Protein AF-A0A7S2QTN3-F1 (afdb_monomer)

Nearest PDB structures (foldseek):
  6fyf-assembly3_C  TM=7.897E-01  e=4.551E-04  Streptomyces maritimus
  6fyc-assembly1_B-2  TM=7.637E-01  e=2.173E-03  Streptomyces maritimus
  5mmq-assembly1_B  TM=5.444E-01  e=8.209E+00  Citrus sinensis

Secondary structure (DSSP, 8-state):
-PPPPTT-HHHHHHHHHHHHH-TT--SS-SSSPPPHHHHHHHHHHHT--TTEEEEE--EEEEGGGGG-HHHHHHHHHHHHT-SSTT-EEEEEEPPPP-TT----------------------------------------------------------S---STTTSTTSPPSSS---TTEEEEEEEEEEE--TTHHHHTTHHHHHHHHHHHHHHHGGG--EE-GGG--TTSTT-TGGGS-HHHHHHHHHHHHHH-TT--S---

Solvent-accessible surface area (backbone atoms only — not comparable to full-atom values): 17203 Å² total; per-residue (Å²): 131,83,76,78,57,93,83,32,72,70,56,44,51,55,48,50,55,62,54,70,77,42,87,80,67,75,78,65,69,86,87,49,88,52,53,56,70,57,53,48,60,64,44,53,76,71,66,72,49,86,47,64,41,79,47,51,42,31,31,28,29,40,61,75,46,69,75,40,66,64,55,58,53,53,51,51,54,48,60,77,63,50,81,34,101,66,32,46,72,47,76,38,56,39,69,63,74,74,83,77,73,70,80,70,76,79,83,75,73,71,82,76,70,81,84,75,80,81,78,84,78,83,92,82,90,80,89,84,88,85,88,85,87,85,91,84,90,85,86,83,84,87,85,88,82,82,89,80,91,78,83,91,73,96,68,90,76,75,88,72,83,70,61,68,80,71,60,76,76,65,75,73,93,56,81,78,55,74,39,78,20,28,39,39,29,38,35,31,34,48,63,64,53,96,71,37,61,78,71,60,39,48,66,59,37,50,48,50,39,52,47,51,51,63,74,45,45,93,45,49,78,36,36,35,75,93,30,55,54,82,92,50,84,80,53,66,63,43,35,29,49,73,71,54,43,54,51,51,52,55,49,40,57,70,76,42,70,84,50,84,72,75,86,124

pLDDT: mean 71.16, std 23.99, range [31.45, 98.31]

Radius of gyration: 27.75 Å; Cα contacts (8 Å, |Δi|>4): 247; chains: 1; bounding box: 47×82×81 Å

Sequence (264 aa):
TAFMPVGSPEVEACFDMLRSFLPSSRLMLADSPLPYLEALAVLDPSWQWEGLCLYAMGSFVPLKALEDRDLMTVLTRHAAASTSPRSLILLAAVAPEPSTLAALPSWSIPPTSPLTITDTTTSTTANTTTSATASATATGKQSSGTDTAHGGCMTVEQSDEWQASQLVDRPAQSAYGFRDSFYLAPYAMWTRTEGGSGADGDQQHVDWVRGVHADTKPWLSGCYLNEMMLDQPGQAASCFEPGTYKRLKQLKARVDPLGLLRAL

Mean predicted aligned error: 15.29 Å

InterPro domains:
  IPR016169 FAD-binding, type PCMH, subdomain 2 [G3DSA:3.30.465.10] (237-262)

Organism: NCBI:txid225041

Foldseek 3Di:
DDDDDFVDPLNVVLLVVVCVLCVPPPPDSPPGFDAPVRVVVVCVVVPPDAQKDKAKWKFWFAPVLSVDPVLVVLQSVLQVVAPDPSWDKDKGAQAAPPPDPPDDDPPPPDPPDPPPPPDDDDDDDDDDDDDDDDDDDDDDDDDDDDDDDDDDDDDPDDPPPPCPVVVPPDPDPDQQDSNNTIMIMTMRIDGADPVGDVVRVVVVSNVSNVSSCVSNVVRTQATDPVNDPPVDPDRPCRNGDVSSSVVVVVVCCVPPVVCPPDDD

Structure (mmCIF, N/CA/C/O backbone):
data_AF-A0A7S2QTN3-F1
#
_entry.id   AF-A0A7S2QTN3-F1
#
loop_
_atom_site.group_PDB
_atom_site.id
_atom_site.type_symbol
_atom_site.label_atom_id
_atom_site.label_alt_id
_atom_site.label_comp_id
_atom_site.label_asym_id
_atom_site.label_entity_id
_atom_site.label_seq_id
_atom_site.pdbx_PDB_ins_code
_atom_site.Cartn_x
_atom_site.Cartn_y
_atom_site.Cartn_z
_atom_site.occupancy
_atom_site.B_iso_or_equiv
_atom_site.auth_seq_id
_atom_site.auth_comp_id
_atom_site.auth_asym_id
_atom_site.auth_atom_id
_atom_site.pdbx_PDB_model_num
ATOM 1 N 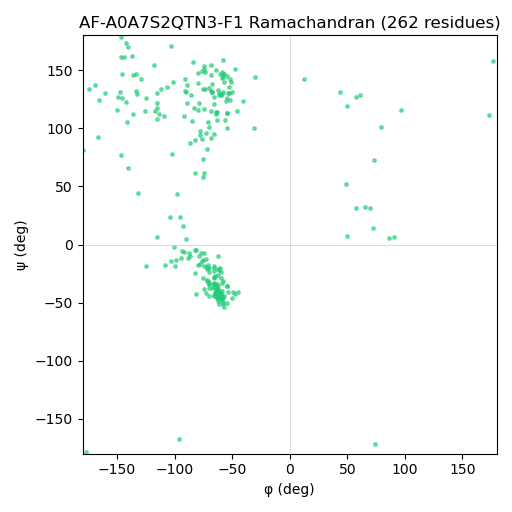N . THR A 1 1 ? -17.208 11.414 13.058 1.00 43.50 1 THR A N 1
ATOM 2 C CA . THR A 1 1 ? -17.854 12.461 12.238 1.00 43.50 1 THR A CA 1
ATOM 3 C C . THR A 1 1 ? -18.686 11.766 11.180 1.00 43.50 1 THR A C 1
ATOM 5 O O . THR A 1 1 ? -18.347 10.651 10.809 1.00 43.50 1 THR A O 1
ATOM 8 N N . ALA A 1 2 ? -19.832 12.320 10.780 1.00 39.69 2 ALA A N 1
ATOM 9 C CA . ALA A 1 2 ? -20.549 11.770 9.629 1.00 39.69 2 ALA A CA 1
ATOM 10 C C . ALA A 1 2 ? -19.731 12.099 8.374 1.00 39.69 2 ALA A C 1
ATOM 12 O O . ALA A 1 2 ? -19.239 13.221 8.259 1.00 39.69 2 ALA A O 1
ATOM 13 N N . PHE A 1 3 ? -19.545 11.127 7.482 1.00 44.00 3 PHE A N 1
ATOM 14 C CA . PHE A 1 3 ? -18.884 11.381 6.207 1.00 44.00 3 PHE A CA 1
ATOM 15 C C . PHE A 1 3 ? -19.625 12.465 5.436 1.00 44.00 3 PHE A C 1
ATOM 17 O O . PHE A 1 3 ? -20.856 12.550 5.487 1.00 44.00 3 PHE A O 1
ATOM 24 N N . MET A 1 4 ? -18.862 13.252 4.681 1.00 55.44 4 MET A N 1
ATOM 25 C CA . MET A 1 4 ? -19.465 14.044 3.624 1.00 55.44 4 MET A CA 1
ATOM 26 C C . MET A 1 4 ? -20.093 13.072 2.614 1.00 55.44 4 MET A C 1
ATOM 28 O O . MET A 1 4 ? -19.467 12.060 2.283 1.00 55.44 4 MET A O 1
ATOM 32 N N . PRO A 1 5 ? -21.342 13.306 2.178 1.00 59.81 5 PRO A N 1
ATOM 33 C CA . PRO A 1 5 ? -22.002 12.433 1.218 1.00 59.81 5 PRO A CA 1
ATOM 34 C C . PRO A 1 5 ? -21.152 12.255 -0.043 1.00 59.81 5 PRO A C 1
ATOM 36 O O . PRO A 1 5 ? -20.510 13.203 -0.494 1.00 59.81 5 PRO A O 1
ATOM 39 N N . VAL A 1 6 ? -21.185 11.062 -0.644 1.00 55.69 6 VAL A N 1
ATOM 40 C CA . VAL A 1 6 ? -20.660 10.872 -2.006 1.00 55.69 6 VAL A CA 1
ATOM 41 C C . VAL A 1 6 ? -21.332 11.900 -2.922 1.00 55.69 6 VAL A C 1
ATOM 43 O O . VAL A 1 6 ? -22.552 12.067 -2.865 1.00 55.69 6 VAL A O 1
ATOM 46 N N . GLY A 1 7 ? -20.534 12.619 -3.715 1.00 62.97 7 GLY A N 1
ATOM 47 C CA . GLY A 1 7 ? -20.997 13.732 -4.545 1.00 62.97 7 GLY A CA 1
ATOM 48 C C . GLY A 1 7 ? -21.045 15.100 -3.848 1.00 62.97 7 GLY A C 1
ATOM 49 O O . GLY A 1 7 ? -21.530 16.055 -4.457 1.00 62.97 7 GLY A O 1
ATOM 50 N N . SER A 1 8 ? -20.575 15.240 -2.597 1.00 71.88 8 SER A N 1
ATOM 51 C CA . SER A 1 8 ? -20.391 16.576 -2.005 1.00 71.88 8 SER A CA 1
ATOM 52 C C . SER A 1 8 ? -19.317 17.364 -2.771 1.00 71.88 8 SER A C 1
ATOM 54 O O . SER A 1 8 ? -18.380 16.754 -3.293 1.00 71.88 8 SER A O 1
ATOM 56 N N . PRO A 1 9 ? -19.397 18.708 -2.823 1.00 75.19 9 PRO A N 1
ATOM 57 C CA . PRO A 1 9 ? -18.407 19.528 -3.525 1.00 75.19 9 PRO A CA 1
ATOM 58 C C . PRO A 1 9 ? -16.957 19.282 -3.082 1.00 75.19 9 PRO A C 1
ATOM 60 O O . PRO A 1 9 ? -16.048 19.307 -3.902 1.00 75.19 9 PRO A O 1
ATOM 63 N N . GLU A 1 10 ? -16.732 19.022 -1.798 1.00 70.88 10 GLU A N 1
ATOM 64 C CA . GLU A 1 10 ? -15.419 18.772 -1.199 1.00 70.88 10 GLU A CA 1
ATOM 65 C C . GLU A 1 10 ? -14.870 17.396 -1.589 1.00 70.88 10 GLU A C 1
ATOM 67 O O . GLU A 1 10 ? -13.691 17.259 -1.922 1.00 70.88 10 GLU A O 1
ATOM 72 N N . VAL A 1 11 ? -15.738 16.379 -1.592 1.00 64.31 11 VAL A N 1
ATOM 73 C CA . VAL A 1 11 ? -15.405 15.025 -2.044 1.00 64.31 11 VAL A CA 1
ATOM 74 C C . VAL A 1 11 ? -15.105 15.030 -3.545 1.00 64.31 11 VAL A C 1
ATOM 76 O O . VAL A 1 11 ? -14.091 14.474 -3.966 1.00 64.31 11 VAL A O 1
ATOM 79 N N . GLU A 1 12 ? -15.919 15.716 -4.351 1.00 73.38 12 GLU A N 1
ATOM 80 C CA . GLU A 1 12 ? -15.668 15.867 -5.788 1.00 73.38 12 GLU A CA 1
ATOM 81 C C . GLU A 1 12 ? -14.417 16.691 -6.081 1.00 73.38 12 GLU A C 1
ATOM 83 O O . GLU A 1 12 ? -13.664 16.318 -6.971 1.00 73.38 12 GLU A O 1
ATOM 88 N N . ALA A 1 13 ? -14.110 17.730 -5.300 1.00 71.31 13 ALA A N 1
ATOM 89 C CA . ALA A 1 13 ? -12.859 18.473 -5.450 1.00 71.31 13 ALA A CA 1
ATOM 90 C C . ALA A 1 13 ? -11.631 17.575 -5.221 1.00 71.31 13 ALA A C 1
ATOM 92 O O . ALA A 1 13 ? -10.647 17.671 -5.958 1.00 71.31 13 ALA A O 1
ATOM 93 N N . CYS A 1 14 ? -11.695 16.657 -4.250 1.00 64.44 14 CYS A N 1
ATOM 94 C CA . CYS A 1 14 ? -10.650 15.652 -4.053 1.00 64.44 14 CYS A CA 1
ATOM 95 C C . CYS A 1 14 ? -10.527 14.726 -5.271 1.00 64.44 14 CYS A C 1
ATOM 97 O O . CYS A 1 14 ? -9.416 14.479 -5.744 1.00 64.44 14 CYS A O 1
ATOM 99 N N . PHE A 1 15 ? -11.648 14.251 -5.822 1.00 66.00 15 PHE A N 1
ATOM 100 C CA . PHE A 1 15 ? -11.630 13.411 -7.022 1.00 66.00 15 PHE A CA 1
ATOM 101 C C . PHE A 1 15 ? -11.167 14.153 -8.272 1.00 66.00 15 PHE A C 1
ATOM 103 O O . PHE A 1 15 ? -10.428 13.579 -9.067 1.00 66.00 15 PHE A O 1
ATOM 110 N N . ASP A 1 16 ? -11.524 15.419 -8.442 1.00 67.31 16 ASP A N 1
ATOM 111 C CA . ASP A 1 16 ? -11.085 16.243 -9.566 1.00 67.31 16 ASP A CA 1
ATOM 112 C C . ASP A 1 16 ? -9.575 16.449 -9.553 1.00 67.31 16 ASP A C 1
ATOM 114 O O . ASP A 1 16 ? -8.934 16.365 -10.605 1.00 67.31 16 ASP A O 1
ATOM 118 N N . MET A 1 17 ? -8.980 16.614 -8.366 1.00 64.94 17 MET A N 1
ATOM 119 C CA . MET A 1 17 ? -7.528 16.581 -8.234 1.00 64.94 17 MET A CA 1
ATOM 120 C C . MET A 1 17 ? -6.986 15.250 -8.760 1.00 64.94 17 MET A C 1
ATOM 122 O O . MET A 1 17 ? -6.176 15.274 -9.682 1.00 64.94 17 MET A O 1
ATOM 126 N N . LEU A 1 18 ? -7.486 14.104 -8.280 1.00 57.28 18 LEU A N 1
ATOM 127 C CA . LEU A 1 18 ? -7.043 12.775 -8.736 1.00 57.28 18 LEU A CA 1
ATOM 128 C C . LEU A 1 18 ? -7.196 12.577 -10.256 1.00 57.28 18 LEU A C 1
ATOM 130 O O . LEU A 1 18 ? -6.267 12.103 -10.911 1.00 57.28 18 LEU A O 1
ATOM 134 N N . ARG A 1 19 ? -8.335 12.984 -10.834 1.00 63.66 19 ARG A N 1
ATOM 135 C CA . ARG A 1 19 ? -8.643 12.888 -12.274 1.00 63.66 19 ARG A CA 1
ATOM 136 C C . ARG A 1 19 ? -7.697 13.737 -13.129 1.00 63.66 19 ARG A C 1
ATOM 138 O O . ARG A 1 19 ? -7.363 13.337 -14.243 1.00 63.66 19 ARG A O 1
ATOM 145 N N . SER A 1 20 ? -7.256 14.891 -12.626 1.00 65.88 20 SER A N 1
ATOM 146 C CA . SER A 1 20 ? -6.413 15.833 -13.377 1.00 65.88 20 SER A CA 1
ATOM 147 C C . SER A 1 20 ? -4.980 15.340 -13.621 1.00 65.88 20 SER A C 1
ATOM 149 O O . SER A 1 20 ? -4.342 15.776 -14.580 1.00 65.88 20 SER A O 1
ATOM 151 N N . PHE A 1 21 ? -4.474 14.416 -12.797 1.00 54.38 21 PHE A N 1
ATOM 152 C CA . PHE A 1 21 ? -3.061 14.025 -12.824 1.00 54.38 21 PHE A CA 1
ATOM 153 C C . PHE A 1 21 ? -2.704 12.985 -13.892 1.00 54.38 21 PHE A C 1
ATOM 155 O O . PHE A 1 21 ? -1.548 12.935 -14.308 1.00 54.38 21 PHE A O 1
ATOM 162 N N . LEU A 1 22 ? -3.650 12.159 -14.356 1.00 51.41 22 LEU A N 1
ATOM 163 C CA . LEU A 1 22 ? -3.337 11.032 -15.244 1.00 51.41 22 LEU A CA 1
ATOM 164 C C . LEU A 1 22 ? -4.452 10.740 -16.275 1.00 51.41 22 LEU A C 1
ATOM 166 O O . LEU A 1 22 ? -5.175 9.750 -16.150 1.00 51.41 22 LEU A O 1
ATOM 170 N N . PRO A 1 23 ? -4.577 11.537 -17.353 1.00 50.69 23 PRO A N 1
ATOM 171 C CA . PRO A 1 23 ? -5.639 11.357 -18.354 1.00 50.69 23 PRO A CA 1
ATOM 172 C C . PRO A 1 23 ? -5.588 10.004 -19.095 1.00 50.69 23 PRO A C 1
ATOM 174 O O . PRO A 1 23 ? -6.594 9.555 -19.653 1.00 50.69 23 PRO A O 1
ATOM 177 N N . SER A 1 24 ? -4.423 9.349 -19.099 1.00 42.00 24 SER A N 1
ATOM 178 C CA . SER A 1 24 ? -4.160 8.050 -19.729 1.00 42.00 24 SER A CA 1
ATOM 179 C C . SER A 1 24 ? -4.087 6.874 -18.746 1.00 42.00 24 SER A C 1
ATOM 181 O O . SER A 1 24 ? -4.219 5.733 -19.188 1.00 42.00 24 SER A O 1
ATOM 183 N N . SER A 1 25 ? -3.976 7.105 -17.432 1.00 43.16 25 SER A N 1
ATOM 184 C CA . SER A 1 25 ? -4.106 6.051 -16.408 1.00 43.16 25 SER A CA 1
ATOM 185 C C . SER A 1 25 ? -5.579 5.801 -16.126 1.00 43.16 25 SER A C 1
ATOM 187 O O . SER A 1 25 ? -6.094 6.038 -15.037 1.00 43.16 25 SER A O 1
ATOM 189 N N . ARG A 1 26 ? -6.301 5.369 -17.159 1.00 44.59 26 ARG A N 1
ATOM 190 C CA . ARG A 1 26 ? -7.721 5.039 -17.070 1.00 44.59 26 ARG A CA 1
ATOM 191 C C . ARG A 1 26 ? -7.911 3.697 -16.372 1.00 44.59 26 ARG A C 1
ATOM 193 O O . ARG A 1 26 ? -8.294 2.717 -16.996 1.00 44.59 26 ARG A O 1
ATOM 200 N N . LEU A 1 27 ? -7.714 3.681 -15.063 1.00 44.28 27 LEU A N 1
ATOM 201 C CA . LEU A 1 27 ? -8.483 2.807 -14.187 1.00 44.28 27 LEU A CA 1
ATOM 202 C C . LEU A 1 27 ? -9.556 3.670 -13.510 1.00 44.28 27 LEU A C 1
ATOM 204 O O . LEU A 1 27 ? -9.412 4.137 -12.391 1.00 44.28 27 LEU A O 1
ATOM 208 N N . MET A 1 28 ? -10.602 3.943 -14.302 1.00 47.91 28 MET A N 1
ATOM 209 C CA . MET A 1 28 ? -11.986 4.211 -13.883 1.00 47.91 28 MET A CA 1
ATOM 210 C C . MET A 1 28 ? -12.236 5.236 -12.752 1.00 47.91 28 MET A C 1
ATOM 212 O O . MET A 1 28 ? -13.006 4.969 -11.841 1.00 47.91 28 MET A O 1
ATOM 216 N N . LEU A 1 29 ? -11.689 6.453 -12.845 1.00 44.59 29 LEU A N 1
ATOM 217 C CA . LEU A 1 29 ? -12.131 7.592 -12.008 1.00 44.59 29 LEU A CA 1
ATOM 218 C C . LEU A 1 29 ? -13.265 8.430 -12.638 1.00 44.59 29 LEU A C 1
ATOM 220 O O . LEU A 1 29 ? -13.617 9.483 -12.109 1.00 44.59 29 LEU A O 1
ATOM 224 N N . ALA A 1 30 ? -13.807 8.015 -13.789 1.00 46.09 30 ALA A N 1
ATOM 225 C CA . ALA A 1 30 ? -14.689 8.863 -14.595 1.00 46.09 30 ALA A CA 1
ATOM 226 C C . ALA A 1 30 ? -16.068 9.124 -13.958 1.00 46.09 30 ALA A C 1
ATOM 228 O O . ALA A 1 30 ? -16.573 10.228 -14.124 1.00 46.09 30 ALA A O 1
ATOM 229 N N . ASP A 1 31 ? -16.629 8.173 -13.196 1.00 50.81 31 ASP A N 1
ATOM 230 C CA . ASP A 1 31 ? -18.045 8.246 -12.788 1.00 50.81 31 ASP A CA 1
ATOM 231 C C . ASP A 1 31 ? -18.296 8.173 -11.263 1.00 50.81 31 ASP A C 1
ATOM 233 O O . ASP A 1 31 ? -19.361 8.582 -10.812 1.00 50.81 31 ASP A O 1
ATOM 237 N N . SER A 1 32 ? -17.339 7.686 -10.456 1.00 50.16 32 SER A N 1
ATOM 238 C CA . SER A 1 32 ? -17.358 7.636 -8.974 1.00 50.16 32 SER A CA 1
ATOM 239 C C . SER A 1 32 ? -16.083 6.920 -8.486 1.00 50.16 32 SER A C 1
ATOM 241 O O . SER A 1 32 ? -15.526 6.131 -9.255 1.00 50.16 32 SER A O 1
ATOM 243 N N . PRO A 1 33 ? -15.606 7.100 -7.234 1.00 54.78 33 PRO A N 1
ATOM 244 C CA . PRO A 1 33 ? -14.705 6.125 -6.614 1.00 54.78 33 PRO A CA 1
ATOM 245 C C . PRO A 1 33 ? -15.301 4.716 -6.709 1.00 54.78 33 PRO A C 1
ATOM 247 O O . PRO A 1 33 ? -16.420 4.482 -6.246 1.00 54.78 33 PRO A O 1
ATOM 250 N N . LEU A 1 34 ? -14.547 3.785 -7.296 1.00 58.72 34 LEU A N 1
ATOM 251 C CA . LEU A 1 34 ? -14.861 2.359 -7.259 1.00 58.72 34 LEU A CA 1
ATOM 252 C C . LEU A 1 34 ? -14.854 1.881 -5.798 1.00 58.72 34 LEU A C 1
ATOM 254 O O . LEU A 1 34 ? -13.866 2.114 -5.091 1.00 58.72 34 LEU A O 1
ATOM 258 N N . PRO A 1 35 ? -15.908 1.193 -5.326 1.00 67.00 35 PRO A N 1
ATOM 259 C CA . PRO A 1 35 ? -15.846 0.452 -4.076 1.00 67.00 35 PRO A CA 1
ATOM 260 C C . PRO A 1 35 ? -14.630 -0.479 -4.073 1.00 67.00 35 PRO A C 1
ATOM 262 O O . PRO A 1 35 ? -14.314 -1.094 -5.091 1.00 67.00 35 PRO A O 1
ATOM 265 N N . TYR A 1 36 ? -13.973 -0.633 -2.922 1.00 61.88 36 TYR A N 1
ATOM 266 C CA . TYR A 1 36 ? -12.763 -1.457 -2.794 1.00 61.88 36 TYR A CA 1
ATOM 267 C C . TYR A 1 36 ? -12.908 -2.862 -3.413 1.00 61.88 36 TYR A C 1
ATOM 269 O O . TYR A 1 36 ? -12.007 -3.327 -4.101 1.00 61.88 36 TYR A O 1
ATOM 277 N N . LEU A 1 37 ? -14.065 -3.513 -3.238 1.00 59.50 37 LEU A N 1
ATOM 278 C CA . LEU A 1 37 ? -14.328 -4.836 -3.818 1.00 59.50 37 LEU A CA 1
ATOM 279 C C . LEU A 1 37 ? -14.389 -4.829 -5.353 1.00 59.50 37 LEU A C 1
ATOM 281 O O . LEU A 1 37 ? -13.960 -5.791 -5.981 1.00 59.50 37 LEU A O 1
ATOM 285 N N . GLU A 1 38 ? -14.886 -3.755 -5.965 1.00 66.94 38 GLU A N 1
ATOM 286 C CA . GLU A 1 38 ? -14.894 -3.613 -7.425 1.00 66.94 38 GLU A CA 1
ATOM 287 C C . GLU A 1 38 ? -13.491 -3.298 -7.952 1.00 66.94 38 GLU A C 1
ATOM 289 O O . GLU A 1 38 ? -13.079 -3.858 -8.965 1.00 66.94 38 GLU A O 1
ATOM 294 N N . ALA A 1 39 ? -12.717 -2.480 -7.228 1.00 67.12 39 ALA A N 1
ATOM 295 C CA . ALA A 1 39 ? -11.310 -2.248 -7.546 1.00 67.12 39 ALA A CA 1
ATOM 296 C C . ALA A 1 39 ? -10.496 -3.556 -7.505 1.00 67.12 39 ALA A C 1
ATOM 298 O O . ALA A 1 39 ? -9.702 -3.808 -8.410 1.00 67.12 39 ALA A O 1
ATOM 299 N N . LEU A 1 40 ? -10.738 -4.421 -6.513 1.00 64.31 40 LEU A N 1
ATOM 300 C CA . LEU A 1 40 ? -10.126 -5.753 -6.443 1.00 64.31 40 LEU A CA 1
ATOM 301 C C . LEU A 1 40 ? -10.546 -6.659 -7.608 1.00 64.31 40 LEU A C 1
ATOM 303 O O . LEU A 1 40 ? -9.696 -7.328 -8.186 1.00 64.31 40 LEU A O 1
ATOM 307 N N . ALA A 1 41 ? -11.818 -6.647 -8.012 1.00 66.75 41 ALA A N 1
ATOM 308 C CA . ALA A 1 41 ? -12.289 -7.465 -9.133 1.00 66.75 41 ALA A CA 1
ATOM 309 C C . ALA A 1 41 ? -11.609 -7.104 -10.470 1.00 66.75 41 ALA A C 1
ATOM 311 O O . ALA A 1 41 ? -11.478 -7.953 -11.350 1.00 66.75 41 ALA A O 1
ATOM 312 N N . VAL A 1 42 ? -11.140 -5.862 -10.630 1.00 65.75 42 VAL A N 1
ATOM 313 C CA . VAL A 1 42 ? -10.317 -5.460 -11.783 1.00 65.75 42 VAL A CA 1
ATOM 314 C C . VAL A 1 42 ? -8.904 -6.048 -11.705 1.00 65.75 42 VAL A C 1
ATOM 316 O O . VAL A 1 42 ? -8.298 -6.343 -12.738 1.00 65.75 42 VAL A O 1
ATOM 319 N N . LEU A 1 43 ? -8.383 -6.245 -10.494 1.00 66.50 43 LEU A N 1
ATOM 320 C CA . LEU A 1 43 ? -7.077 -6.856 -10.272 1.00 66.50 43 LEU A CA 1
ATOM 321 C C . LEU A 1 43 ? -7.107 -8.377 -10.482 1.00 66.50 43 LEU A C 1
ATOM 323 O O . LEU A 1 43 ? -6.112 -8.929 -10.943 1.00 66.50 43 LEU A O 1
ATOM 327 N N . ASP A 1 44 ? -8.235 -9.052 -10.260 1.00 68.38 44 ASP A N 1
ATOM 328 C CA . ASP A 1 44 ? -8.337 -10.516 -10.373 1.00 68.38 44 ASP A CA 1
ATOM 329 C C . ASP A 1 44 ? -7.872 -11.082 -11.736 1.00 68.38 44 ASP A C 1
ATOM 331 O O . ASP A 1 44 ? -7.016 -11.973 -11.746 1.00 68.38 44 ASP A O 1
ATOM 335 N N . PRO A 1 45 ? -8.320 -10.581 -12.910 1.00 64.81 45 PRO A N 1
ATOM 336 C CA . PRO A 1 45 ? -7.782 -11.026 -14.202 1.00 64.81 45 PRO A CA 1
ATOM 337 C C . PRO A 1 45 ? -6.305 -10.666 -14.394 1.00 64.81 45 PRO A C 1
ATOM 339 O O . PRO A 1 45 ? -5.586 -11.341 -15.133 1.00 64.81 45 PRO A O 1
ATOM 342 N N . SER A 1 46 ? -5.848 -9.596 -13.739 1.00 61.69 46 SER A N 1
ATOM 343 C CA . SER A 1 46 ? -4.448 -9.177 -13.768 1.00 61.69 46 SER A CA 1
ATOM 344 C C . SER A 1 46 ? -3.544 -10.058 -12.896 1.00 61.69 46 SER A C 1
ATOM 346 O O . SER A 1 46 ? -2.328 -10.040 -13.035 1.00 61.69 46 SER A O 1
ATOM 348 N N . TRP A 1 47 ? -4.123 -10.885 -12.025 1.00 70.00 47 TRP A N 1
ATOM 349 C CA . TRP A 1 47 ? -3.375 -11.781 -11.145 1.00 70.00 47 TRP A CA 1
ATOM 350 C C . TRP A 1 47 ? -3.181 -13.193 -11.712 1.00 70.00 47 TRP A C 1
ATOM 352 O O . TRP A 1 47 ? -2.460 -13.996 -11.129 1.00 70.00 47 TRP A O 1
ATOM 362 N N . GLN A 1 48 ? -3.780 -13.510 -12.864 1.00 67.31 48 GLN A N 1
ATOM 363 C CA . GLN A 1 48 ? -3.777 -14.863 -13.443 1.00 67.31 48 GLN A CA 1
ATOM 364 C C . GLN A 1 48 ? -2.679 -15.103 -14.493 1.00 67.31 48 GLN A C 1
ATOM 366 O O . GLN A 1 48 ? -2.822 -15.965 -15.360 1.00 67.31 48 GLN A O 1
ATOM 371 N N . TRP A 1 49 ? -1.580 -14.349 -14.460 1.00 78.88 49 TRP A N 1
ATOM 372 C CA . TRP A 1 49 ? -0.518 -14.498 -15.457 1.00 78.88 49 TRP A CA 1
ATOM 373 C C . TRP A 1 49 ? 0.520 -15.534 -15.038 1.00 78.88 49 TRP A C 1
ATOM 375 O O . TRP A 1 49 ? 0.984 -15.556 -13.896 1.00 78.88 49 TRP A O 1
ATOM 385 N N . GLU A 1 50 ? 0.936 -16.363 -15.993 1.00 82.94 50 GLU A N 1
ATOM 386 C CA . GLU A 1 50 ? 2.049 -17.282 -15.786 1.00 82.94 50 GLU A CA 1
ATOM 387 C C . GLU A 1 50 ? 3.324 -16.498 -15.444 1.00 82.94 50 GLU A C 1
ATOM 389 O O . GLU A 1 50 ? 3.682 -15.525 -16.112 1.00 82.94 50 GLU A O 1
ATOM 394 N N . GLY A 1 51 ? 3.981 -16.894 -14.352 1.00 87.44 51 GLY A N 1
ATOM 395 C CA . GLY A 1 51 ? 5.189 -16.234 -13.867 1.00 87.44 51 GLY A CA 1
ATOM 396 C C . GLY A 1 51 ? 4.967 -14.855 -13.236 1.00 87.44 51 GLY A C 1
ATOM 397 O O . GLY A 1 51 ? 5.951 -14.140 -13.054 1.00 87.44 51 GLY A O 1
ATOM 398 N N . LEU A 1 52 ? 3.734 -14.448 -12.899 1.00 91.94 52 LEU A N 1
ATOM 399 C CA . LEU A 1 52 ? 3.508 -13.187 -12.185 1.00 91.94 52 LEU A CA 1
ATOM 400 C C . LEU A 1 52 ? 4.321 -13.146 -10.885 1.00 91.94 52 LEU A C 1
ATOM 402 O O . LEU A 1 52 ? 4.182 -13.993 -10.004 1.00 91.94 52 LEU A O 1
ATOM 406 N N . CYS A 1 53 ? 5.141 -12.111 -10.770 1.00 93.56 53 CYS A N 1
ATOM 407 C CA . CYS A 1 53 ? 5.784 -11.704 -9.537 1.00 93.56 53 CYS A CA 1
ATOM 408 C C . CYS A 1 53 ? 5.108 -10.429 -9.041 1.00 93.56 53 CYS A C 1
ATOM 410 O O . CYS A 1 53 ? 4.841 -9.513 -9.825 1.00 93.56 53 CYS A O 1
ATOM 412 N N . LEU A 1 54 ? 4.836 -10.384 -7.740 1.00 93.50 54 LEU A N 1
ATOM 413 C CA . LEU A 1 54 ? 4.180 -9.262 -7.090 1.00 93.50 54 LEU A CA 1
ATOM 414 C C . LEU A 1 54 ? 4.937 -8.891 -5.818 1.00 93.50 54 LEU A C 1
ATOM 416 O O . LEU A 1 54 ? 5.224 -9.749 -4.982 1.00 93.50 54 LEU A O 1
ATOM 420 N N . TYR A 1 55 ? 5.198 -7.600 -5.654 1.00 95.50 55 TYR A N 1
ATOM 421 C CA . TYR A 1 55 ? 5.600 -7.011 -4.385 1.00 95.50 55 TYR A CA 1
ATOM 422 C C . TYR A 1 55 ? 4.760 -5.760 -4.157 1.00 95.50 55 TYR A C 1
ATOM 424 O O . TYR A 1 55 ? 4.628 -4.928 -5.055 1.00 95.50 55 TYR A O 1
ATOM 432 N N . ALA A 1 56 ? 4.154 -5.644 -2.983 1.00 95.94 56 ALA A N 1
ATOM 433 C CA . ALA A 1 56 ? 3.229 -4.565 -2.679 1.00 95.94 56 ALA A CA 1
ATOM 434 C C . ALA A 1 56 ? 3.311 -4.169 -1.212 1.00 95.94 56 ALA A C 1
ATOM 436 O O . ALA A 1 56 ? 3.790 -4.936 -0.372 1.00 95.94 56 ALA A O 1
ATOM 437 N N . MET A 1 57 ? 2.819 -2.970 -0.918 1.00 96.00 57 MET A N 1
ATOM 438 C CA . MET A 1 57 ? 2.586 -2.539 0.448 1.00 96.00 57 MET A CA 1
ATOM 439 C C . MET A 1 57 ? 1.311 -1.715 0.544 1.00 96.00 57 MET A C 1
ATOM 441 O O . MET A 1 57 ? 1.216 -0.656 -0.068 1.00 96.00 57 MET A O 1
ATOM 445 N N . GLY A 1 58 ? 0.379 -2.153 1.383 1.00 96.31 58 GLY A N 1
ATOM 446 C CA . GLY A 1 58 ? -0.852 -1.426 1.659 1.00 96.31 58 GLY A CA 1
ATOM 447 C C . GLY A 1 58 ? -0.694 -0.471 2.837 1.00 96.31 58 GLY A C 1
ATOM 448 O O . GLY A 1 58 ? -0.205 -0.847 3.904 1.00 96.31 58 GLY A O 1
ATOM 449 N N . SER A 1 59 ? -1.121 0.776 2.671 1.00 97.38 59 SER A N 1
ATOM 450 C CA . SER A 1 59 ? -1.101 1.819 3.700 1.00 97.38 59 SER A CA 1
ATOM 451 C C . SER A 1 59 ? -2.400 2.621 3.718 1.00 97.38 59 SER A C 1
ATOM 453 O O . SER A 1 59 ? -3.174 2.598 2.765 1.00 97.38 59 SER A O 1
ATOM 455 N N . PHE A 1 60 ? -2.640 3.333 4.817 1.00 96.62 60 PHE A N 1
ATOM 456 C CA . PHE A 1 60 ? -3.811 4.190 4.986 1.00 96.62 60 PHE A CA 1
ATOM 457 C C . PHE A 1 60 ? -3.411 5.665 5.023 1.00 96.62 60 PHE A C 1
ATOM 459 O O . PHE A 1 60 ? -2.469 6.037 5.722 1.00 96.62 60 PHE A O 1
ATOM 466 N N . VAL A 1 61 ? -4.143 6.495 4.282 1.00 95.81 61 VAL A N 1
AT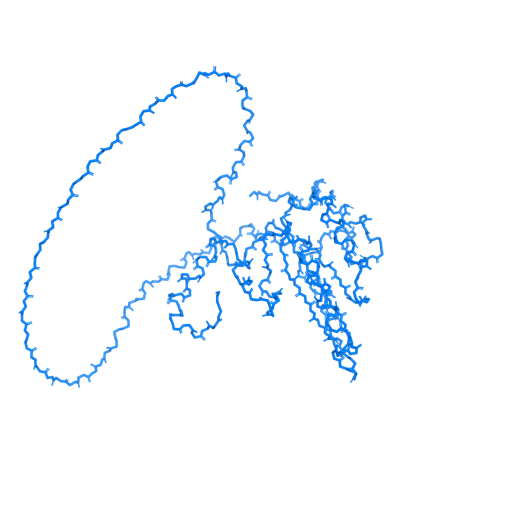OM 467 C CA . VAL A 1 61 ? -3.952 7.944 4.144 1.00 95.81 61 VAL A CA 1
ATOM 468 C C . VAL A 1 61 ? -5.199 8.648 4.686 1.00 95.81 61 VAL A C 1
ATOM 470 O O . VAL A 1 61 ? -6.279 8.478 4.118 1.00 95.81 61 VAL A O 1
ATOM 473 N N . PRO A 1 62 ? -5.120 9.424 5.780 1.00 93.44 62 PRO A N 1
ATOM 474 C CA . PRO A 1 62 ? -6.265 10.186 6.279 1.00 93.44 62 PRO A CA 1
ATOM 475 C C . PRO A 1 62 ? -6.817 11.141 5.217 1.00 93.44 62 PRO A C 1
ATOM 477 O O . PRO A 1 62 ? -6.042 11.726 4.467 1.00 93.44 62 PRO A O 1
ATOM 480 N N . LEU A 1 63 ? -8.134 11.382 5.204 1.00 87.44 63 LEU A N 1
ATOM 481 C CA . LEU A 1 63 ? -8.771 12.291 4.235 1.00 87.44 63 LEU A CA 1
ATOM 482 C C . LEU A 1 63 ? -8.066 13.658 4.151 1.00 87.44 63 LEU A C 1
ATOM 484 O O . LEU A 1 63 ? -7.734 14.115 3.065 1.00 87.44 63 LEU A O 1
ATOM 488 N N . LYS A 1 64 ? -7.747 14.260 5.303 1.00 88.25 64 LYS A N 1
ATOM 489 C CA . LYS A 1 64 ? -7.054 15.556 5.381 1.00 88.25 64 LYS A CA 1
ATOM 490 C C . LYS A 1 64 ? -5.676 15.553 4.705 1.00 88.25 64 LYS A C 1
ATOM 492 O O . LYS A 1 64 ? -5.221 16.583 4.228 1.00 88.25 64 LYS A O 1
ATOM 497 N N . ALA A 1 65 ? -4.998 14.407 4.665 1.00 91.25 65 ALA A N 1
ATOM 498 C CA . ALA A 1 65 ? -3.694 14.294 4.024 1.00 91.25 65 ALA A CA 1
ATOM 499 C C . ALA A 1 65 ? -3.784 14.355 2.488 1.00 91.25 65 ALA A C 1
ATOM 501 O O . ALA A 1 65 ? -2.791 14.678 1.846 1.00 91.25 65 ALA A O 1
ATOM 502 N N . LEU A 1 66 ? -4.959 14.101 1.896 1.00 88.31 66 LEU A N 1
ATOM 503 C CA . LEU A 1 66 ? -5.180 14.262 0.454 1.00 88.31 66 LEU A CA 1
ATOM 504 C C . LEU A 1 66 ? -5.304 15.724 0.013 1.00 88.31 66 LEU A C 1
ATOM 506 O O . LEU A 1 66 ? -5.141 16.017 -1.168 1.00 88.31 66 LEU A O 1
ATOM 510 N N . GLU A 1 67 ? -5.588 16.640 0.940 1.00 88.12 67 GLU A N 1
ATOM 511 C CA . GLU A 1 67 ? -5.612 18.082 0.662 1.00 88.12 67 GLU A CA 1
ATOM 512 C C . GLU A 1 67 ? -4.195 18.638 0.428 1.00 88.12 67 GLU A C 1
ATOM 514 O O . GLU A 1 67 ? -4.028 19.716 -0.149 1.00 88.12 67 GLU A O 1
ATOM 519 N N . ASP A 1 68 ? -3.167 17.896 0.852 1.00 91.88 68 ASP A N 1
ATOM 520 C CA . ASP A 1 68 ? -1.770 18.257 0.666 1.00 91.88 68 ASP A CA 1
ATOM 521 C C . ASP A 1 68 ? -1.295 17.932 -0.759 1.00 91.88 68 ASP A C 1
ATOM 523 O O . ASP A 1 68 ? -1.202 16.775 -1.184 1.00 91.88 68 ASP A O 1
ATOM 527 N N . ARG A 1 69 ? -0.946 18.980 -1.511 1.00 90.06 69 ARG A N 1
ATOM 528 C CA . ARG A 1 69 ? -0.472 18.862 -2.897 1.00 90.06 69 ARG A CA 1
ATOM 529 C C . ARG A 1 69 ? 0.868 18.137 -3.014 1.00 90.06 69 ARG A C 1
ATOM 531 O O . ARG A 1 69 ? 1.165 17.590 -4.084 1.00 90.06 69 ARG A O 1
ATOM 538 N N . ASP A 1 70 ? 1.665 18.107 -1.952 1.00 96.06 70 ASP A N 1
ATOM 539 C CA . ASP A 1 70 ? 2.968 17.452 -1.973 1.00 96.06 70 ASP A CA 1
ATOM 540 C C . ASP A 1 70 ? 2.817 15.928 -2.040 1.00 96.06 70 ASP A C 1
ATOM 542 O O . ASP A 1 70 ? 3.571 15.281 -2.772 1.00 96.06 70 ASP A O 1
ATOM 546 N N . LEU A 1 71 ? 1.782 15.353 -1.411 1.00 95.00 71 LEU A N 1
ATOM 547 C CA . LEU A 1 71 ? 1.473 13.924 -1.524 1.00 95.00 71 LEU A CA 1
ATOM 548 C C . LEU A 1 71 ? 1.248 13.529 -2.988 1.00 95.00 71 LEU A C 1
ATOM 550 O O . LEU A 1 71 ? 1.890 12.611 -3.500 1.00 95.00 71 LEU A O 1
ATOM 554 N N . MET A 1 72 ? 0.380 14.254 -3.694 1.00 91.62 72 MET A N 1
ATOM 555 C CA . MET A 1 72 ? 0.083 13.965 -5.102 1.00 91.62 72 MET A CA 1
ATOM 556 C C . MET A 1 72 ? 1.301 14.162 -6.008 1.00 91.62 72 MET A C 1
ATOM 558 O O . MET A 1 72 ? 1.512 13.387 -6.946 1.00 91.62 72 MET A O 1
ATOM 562 N N . THR A 1 73 ? 2.150 15.145 -5.701 1.00 94.44 73 THR A N 1
ATOM 563 C CA . THR A 1 73 ? 3.422 15.366 -6.404 1.00 94.44 73 THR A CA 1
ATOM 564 C C . THR A 1 73 ? 4.372 14.177 -6.223 1.00 94.44 73 THR A C 1
ATOM 566 O O . THR A 1 73 ? 4.962 13.693 -7.194 1.00 94.44 73 THR A O 1
ATOM 569 N N . VAL A 1 74 ? 4.485 13.653 -4.999 1.00 97.00 74 VAL A N 1
ATOM 570 C CA . VAL A 1 74 ? 5.284 12.460 -4.678 1.00 97.00 74 VAL A CA 1
ATOM 571 C C . VAL A 1 74 ? 4.756 11.228 -5.415 1.00 97.00 74 VAL A C 1
ATOM 573 O O . VAL A 1 74 ? 5.540 10.534 -6.065 1.00 97.00 74 VAL A O 1
ATOM 576 N N . LEU A 1 75 ? 3.446 10.974 -5.372 1.00 95.38 75 LEU A N 1
ATOM 577 C CA . LEU A 1 75 ? 2.834 9.825 -6.048 1.00 95.38 75 LEU A CA 1
ATOM 578 C C . LEU A 1 75 ? 3.017 9.892 -7.569 1.00 95.38 75 LEU A C 1
ATOM 580 O O . LEU A 1 75 ? 3.371 8.891 -8.188 1.00 95.38 75 LEU A O 1
ATOM 584 N N . THR A 1 76 ? 2.857 11.075 -8.168 1.00 92.94 76 THR A N 1
ATOM 585 C CA . THR A 1 76 ? 3.049 11.284 -9.614 1.00 92.94 76 THR A CA 1
ATOM 586 C C . THR A 1 76 ? 4.486 10.989 -10.036 1.00 92.94 76 THR A C 1
ATOM 588 O O . THR A 1 76 ? 4.719 10.285 -11.021 1.00 92.94 76 THR A O 1
ATOM 591 N N . ARG A 1 77 ? 5.467 11.475 -9.266 1.00 96.50 77 ARG A N 1
ATOM 592 C CA . ARG A 1 77 ? 6.888 11.185 -9.496 1.00 96.50 77 ARG A CA 1
ATOM 593 C C . ARG A 1 77 ? 7.166 9.680 -9.453 1.00 96.50 77 ARG A C 1
ATOM 595 O O . ARG A 1 77 ? 7.869 9.174 -10.324 1.00 96.50 77 ARG A O 1
ATOM 602 N N . HIS A 1 78 ? 6.607 8.964 -8.480 1.00 97.25 78 HIS A N 1
ATOM 603 C CA . HIS A 1 78 ? 6.788 7.512 -8.360 1.00 97.25 78 HIS A CA 1
ATOM 604 C C . HIS A 1 78 ? 6.076 6.721 -9.454 1.00 97.25 78 HIS A C 1
ATOM 606 O O . HIS A 1 78 ? 6.643 5.753 -9.957 1.00 97.25 78 HIS A O 1
ATOM 612 N N . ALA A 1 79 ? 4.885 7.147 -9.878 1.00 94.00 79 ALA A N 1
ATOM 613 C CA . ALA A 1 79 ? 4.182 6.546 -11.009 1.00 94.00 79 ALA A CA 1
ATOM 614 C C . ALA A 1 79 ? 4.999 6.668 -12.309 1.00 94.00 79 ALA A C 1
ATOM 616 O O . ALA A 1 79 ? 5.145 5.690 -13.046 1.00 94.00 79 ALA A O 1
ATOM 617 N N . ALA A 1 80 ? 5.601 7.838 -12.555 1.00 93.69 80 ALA A N 1
ATOM 618 C CA . ALA A 1 80 ? 6.496 8.063 -13.692 1.00 93.69 80 ALA A CA 1
ATOM 619 C C . ALA A 1 80 ? 7.795 7.237 -13.612 1.00 93.69 80 ALA A C 1
ATOM 621 O O . ALA A 1 80 ? 8.361 6.884 -14.643 1.00 93.69 80 ALA A O 1
ATOM 622 N N . ALA A 1 81 ? 8.251 6.914 -12.399 1.00 96.62 81 ALA A N 1
ATOM 623 C CA . ALA A 1 81 ? 9.421 6.077 -12.135 1.00 96.62 81 ALA A CA 1
ATOM 624 C C . ALA A 1 81 ? 9.080 4.584 -11.945 1.00 96.62 81 ALA A C 1
ATOM 626 O O . ALA A 1 81 ? 9.892 3.835 -11.399 1.00 96.62 81 ALA A O 1
ATOM 627 N N . SER A 1 82 ? 7.880 4.150 -12.349 1.00 95.44 82 SER A N 1
ATOM 628 C CA . SER A 1 82 ? 7.463 2.752 -12.239 1.00 95.44 82 SER A CA 1
ATOM 629 C C . SER A 1 82 ? 8.433 1.814 -12.959 1.00 95.44 82 SER A C 1
ATOM 631 O O . SER A 1 82 ? 8.961 2.095 -14.033 1.00 95.44 82 SER A O 1
ATOM 633 N N . THR A 1 83 ? 8.695 0.675 -12.328 1.00 95.19 83 THR A N 1
ATOM 634 C CA . THR A 1 83 ? 9.749 -0.263 -12.745 1.00 95.19 83 THR A CA 1
ATOM 635 C C . THR A 1 83 ? 9.279 -1.293 -13.766 1.00 95.19 83 THR A C 1
ATOM 637 O O . THR A 1 83 ? 10.090 -1.992 -14.360 1.00 95.19 83 THR A O 1
ATOM 640 N N . SER A 1 84 ? 7.971 -1.388 -13.988 1.00 93.44 84 SER A N 1
ATOM 641 C CA . SER A 1 84 ? 7.347 -2.273 -14.964 1.00 93.44 84 SER A CA 1
ATOM 642 C C . SER A 1 84 ? 6.112 -1.582 -15.536 1.00 93.44 84 SER A C 1
ATOM 644 O O . SER A 1 84 ? 5.411 -0.897 -14.788 1.00 93.44 84 SER A O 1
ATOM 646 N N . PRO A 1 85 ? 5.775 -1.804 -16.821 1.00 89.12 85 PRO A N 1
ATOM 647 C CA . PRO A 1 85 ? 4.541 -1.288 -17.418 1.00 89.12 85 PRO A CA 1
ATOM 648 C C . PRO A 1 85 ? 3.267 -1.845 -16.764 1.00 89.12 85 PRO A C 1
ATOM 650 O O . PRO A 1 85 ? 2.171 -1.391 -17.079 1.00 89.12 85 PRO A O 1
ATOM 653 N N . ARG A 1 86 ? 3.397 -2.853 -15.892 1.00 89.06 86 ARG A N 1
ATOM 654 C CA . ARG A 1 86 ? 2.291 -3.441 -15.132 1.00 89.06 86 ARG A CA 1
ATOM 655 C C . ARG A 1 86 ? 2.198 -2.905 -13.709 1.00 89.06 86 ARG A C 1
ATOM 657 O O . ARG A 1 86 ? 1.193 -3.154 -13.060 1.00 89.06 86 ARG A O 1
ATOM 664 N N . SER A 1 87 ? 3.221 -2.211 -13.214 1.00 92.69 87 SER A N 1
ATOM 665 C CA . SER A 1 87 ? 3.187 -1.637 -11.871 1.00 92.69 87 SER A CA 1
ATOM 666 C C . SER A 1 87 ? 2.162 -0.508 -11.795 1.00 92.69 87 SER A C 1
ATOM 668 O O . SER A 1 87 ? 1.979 0.245 -12.751 1.00 92.69 87 SER A O 1
ATOM 670 N N . LEU A 1 88 ? 1.514 -0.366 -10.643 1.00 93.56 88 LEU A N 1
ATOM 671 C CA . LEU A 1 88 ? 0.528 0.687 -10.406 1.00 93.56 88 LEU A CA 1
ATOM 672 C C . LEU A 1 88 ? 0.600 1.200 -8.972 1.00 93.56 88 LEU A C 1
ATOM 674 O O . LEU A 1 88 ? 1.118 0.530 -8.082 1.00 93.56 88 LEU A O 1
ATOM 678 N N . ILE A 1 89 ? 0.050 2.388 -8.750 1.00 95.00 89 ILE A N 1
ATOM 679 C CA . ILE A 1 89 ? -0.240 2.914 -7.417 1.00 95.00 89 ILE A CA 1
ATOM 680 C C . ILE A 1 89 ? -1.760 2.993 -7.308 1.00 95.00 89 ILE A C 1
ATOM 682 O O . ILE A 1 89 ? -2.392 3.770 -8.022 1.00 95.00 89 ILE A O 1
ATOM 686 N N . LEU A 1 90 ? -2.344 2.166 -6.445 1.00 91.94 90 LEU A N 1
ATOM 687 C CA . LEU A 1 90 ? -3.769 2.178 -6.151 1.00 91.94 90 LEU A CA 1
ATOM 688 C C . LEU A 1 90 ? -4.041 3.205 -5.056 1.00 91.94 90 LEU A C 1
ATOM 690 O O . LEU A 1 90 ? -3.420 3.147 -3.997 1.00 91.94 90 LEU A O 1
ATOM 694 N N . LEU A 1 91 ? -4.992 4.101 -5.300 1.00 91.38 91 LEU A N 1
ATOM 695 C CA . LEU A 1 91 ? -5.573 4.966 -4.280 1.00 91.38 91 LEU A CA 1
ATOM 696 C C . LEU A 1 91 ? -7.094 4.788 -4.311 1.00 91.38 91 LEU A C 1
ATOM 698 O O . LEU A 1 91 ? -7.730 5.114 -5.311 1.00 91.38 91 LEU A O 1
ATOM 702 N N . ALA A 1 92 ? -7.673 4.248 -3.242 1.00 87.00 92 ALA A N 1
ATOM 703 C CA . ALA A 1 92 ? -9.097 3.921 -3.172 1.00 87.00 92 ALA A CA 1
ATOM 704 C C . ALA A 1 92 ? -9.699 4.349 -1.833 1.00 87.00 92 ALA A C 1
ATOM 706 O O . ALA A 1 92 ? -9.041 4.274 -0.800 1.00 87.00 92 ALA A O 1
ATOM 707 N N . ALA A 1 93 ? -10.959 4.778 -1.824 1.00 83.56 93 ALA A N 1
ATOM 708 C CA . ALA A 1 93 ? -11.648 5.074 -0.572 1.00 83.56 93 ALA A CA 1
ATOM 709 C C . ALA A 1 93 ? -11.866 3.776 0.225 1.00 83.56 93 ALA A C 1
ATOM 711 O O . ALA A 1 93 ? -12.354 2.779 -0.318 1.00 83.56 93 ALA A O 1
ATOM 712 N N . VAL A 1 94 ? -11.522 3.779 1.515 1.00 80.19 94 VAL A N 1
ATOM 713 C CA . VAL A 1 94 ? -11.909 2.684 2.410 1.00 80.19 94 VAL A CA 1
ATOM 714 C C . VAL A 1 94 ? -13.401 2.821 2.683 1.00 80.19 94 VAL A C 1
ATOM 716 O O . VAL A 1 94 ? -13.894 3.917 2.946 1.00 80.19 94 VAL A O 1
ATOM 719 N N . ALA A 1 95 ? -14.140 1.715 2.586 1.00 72.12 95 ALA A N 1
ATOM 720 C CA . ALA A 1 95 ? -15.569 1.746 2.851 1.00 72.12 95 ALA A CA 1
ATOM 721 C C . ALA A 1 95 ? -15.825 2.260 4.284 1.00 72.12 95 ALA A C 1
ATOM 723 O O . ALA A 1 95 ? -15.205 1.744 5.227 1.00 72.12 95 ALA A O 1
ATOM 724 N N . PRO A 1 96 ? -16.746 3.227 4.462 1.00 66.19 96 PRO A N 1
ATOM 725 C CA . PRO A 1 96 ? -17.107 3.711 5.787 1.00 66.19 96 PRO A CA 1
ATOM 726 C C . PRO A 1 96 ? -17.624 2.549 6.643 1.00 66.19 96 PRO A C 1
ATOM 728 O O . PRO A 1 96 ? -18.072 1.524 6.113 1.00 66.19 96 PRO A O 1
ATOM 731 N N . GLU A 1 97 ? -17.592 2.682 7.977 1.00 60.88 97 GLU A N 1
ATOM 732 C CA . GLU A 1 97 ? -18.334 1.717 8.796 1.00 60.88 97 GLU A CA 1
ATOM 733 C C . GLU A 1 97 ? -19.784 1.657 8.308 1.00 60.88 97 GLU A C 1
ATOM 735 O O . GLU A 1 97 ? -20.386 2.715 8.087 1.00 60.88 97 GLU A O 1
ATOM 740 N N . PRO A 1 98 ? -20.364 0.450 8.161 1.00 60.03 98 PRO A N 1
ATOM 741 C CA . PRO A 1 98 ? -21.786 0.332 7.915 1.00 60.03 98 PRO A CA 1
ATOM 742 C C . PRO A 1 98 ? -22.500 1.051 9.056 1.00 60.03 98 PRO A C 1
ATOM 744 O O . PRO A 1 98 ? -22.507 0.605 10.207 1.00 60.03 98 PRO A O 1
ATOM 747 N N . SER A 1 99 ? -23.060 2.215 8.741 1.00 51.28 99 SER A N 1
ATOM 748 C CA . SER A 1 99 ? -23.883 2.968 9.667 1.00 51.28 99 SER A CA 1
ATOM 749 C C . SER A 1 99 ? -25.072 2.060 9.940 1.00 51.28 99 SER A C 1
ATOM 751 O O . SER A 1 99 ? -25.819 1.732 9.027 1.00 51.28 99 SER A O 1
ATOM 753 N N . THR A 1 100 ? -25.200 1.597 11.181 1.00 44.69 100 THR A N 1
ATOM 754 C CA . THR A 1 100 ? -26.245 0.673 11.649 1.00 44.69 100 THR A CA 1
ATOM 755 C C . THR A 1 100 ? -26.116 -0.789 11.197 1.00 44.69 100 THR A C 1
ATOM 757 O O . THR A 1 100 ? -26.968 -1.335 10.505 1.00 44.69 100 THR A O 1
ATOM 760 N N . LEU A 1 101 ? -25.148 -1.512 11.766 1.00 42.94 101 LEU A N 1
ATOM 761 C CA . LEU A 1 101 ? -25.495 -2.849 12.256 1.00 42.94 101 LEU A CA 1
ATOM 762 C C . LEU A 1 101 ? -26.385 -2.641 13.485 1.00 42.94 101 LEU A C 1
ATOM 764 O O . LEU A 1 101 ? -25.909 -2.271 14.559 1.00 42.94 101 LEU A O 1
ATOM 768 N N . ALA A 1 102 ? -27.697 -2.793 13.288 1.00 44.53 102 ALA A N 1
ATOM 769 C CA . ALA A 1 102 ? -28.665 -2.925 14.367 1.00 44.53 102 ALA A CA 1
ATOM 770 C C . ALA A 1 102 ? -28.064 -3.830 15.448 1.00 44.53 102 ALA A C 1
ATOM 772 O O . ALA A 1 102 ? -27.612 -4.928 15.125 1.00 44.53 102 ALA A O 1
ATOM 773 N N . ALA A 1 103 ? -27.992 -3.310 16.676 1.00 41.28 103 ALA A N 1
ATOM 774 C CA . ALA A 1 103 ? -27.345 -3.915 17.833 1.00 41.28 103 ALA A CA 1
ATOM 775 C C . ALA A 1 103 ? -27.404 -5.448 17.789 1.00 41.28 103 ALA A C 1
ATOM 777 O O . ALA A 1 103 ? -28.429 -6.049 18.117 1.00 41.28 103 ALA A O 1
ATOM 778 N N . LEU A 1 104 ? -26.304 -6.085 17.374 1.00 43.25 104 LEU A N 1
ATOM 779 C CA . LEU A 1 104 ? -26.155 -7.512 17.610 1.00 43.25 104 LEU A CA 1
ATOM 780 C C . LEU A 1 104 ? -26.236 -7.690 19.132 1.00 43.25 104 LEU A C 1
ATOM 782 O O . LEU A 1 104 ? -25.574 -6.935 19.855 1.00 43.25 104 LEU A O 1
ATOM 786 N N . PRO A 1 105 ? -27.076 -8.611 19.639 1.00 41.81 105 PRO A N 1
ATOM 787 C CA . PRO A 1 105 ? -27.221 -8.811 21.070 1.00 41.81 105 PRO A CA 1
ATOM 788 C C . PRO A 1 105 ? -25.835 -9.036 21.663 1.00 41.81 105 PRO A C 1
ATOM 790 O O . PRO A 1 105 ? -25.043 -9.813 21.127 1.00 41.81 105 PRO A O 1
ATOM 793 N N . SER A 1 106 ? -25.530 -8.300 22.733 1.00 44.34 106 SER A N 1
ATOM 794 C CA . SER A 1 106 ? -24.255 -8.380 23.434 1.00 44.34 106 SER A CA 1
ATOM 795 C C . SER A 1 106 ? -23.895 -9.845 23.643 1.00 44.34 106 SER A C 1
ATOM 797 O O . SER A 1 106 ? -24.607 -10.562 24.351 1.00 44.34 106 SER A O 1
ATOM 799 N N . TRP A 1 107 ? -22.813 -10.299 23.015 1.00 38.25 107 TRP A N 1
ATOM 800 C CA . TRP A 1 107 ? -22.299 -11.641 23.233 1.00 38.25 107 TRP A CA 1
ATOM 801 C C . TRP A 1 107 ? -21.680 -11.665 24.631 1.00 38.25 107 TRP A C 1
ATOM 803 O O . TRP A 1 107 ? -20.483 -11.453 24.822 1.00 38.25 107 TRP A O 1
ATOM 813 N N . SER A 1 108 ? -22.528 -11.848 25.639 1.00 38.66 108 SER A N 1
ATOM 814 C CA . SER A 1 108 ? -22.110 -12.155 26.996 1.00 38.66 108 SER A CA 1
ATOM 815 C C . SER A 1 108 ? -21.520 -13.553 26.942 1.00 38.66 108 SER A C 1
ATOM 817 O O . SER A 1 108 ? -22.244 -14.541 27.023 1.00 38.66 108 SER A O 1
ATOM 819 N N . ILE A 1 109 ? -20.210 -13.647 26.722 1.00 43.69 109 ILE A N 1
ATOM 820 C CA . ILE A 1 109 ? -19.491 -14.900 26.934 1.00 43.69 109 ILE A CA 1
ATOM 821 C C . ILE A 1 109 ? -19.614 -15.164 28.438 1.00 43.69 109 ILE A C 1
ATOM 823 O O . ILE A 1 109 ? -19.091 -14.362 29.220 1.00 43.69 109 ILE A O 1
ATOM 827 N N . PRO A 1 110 ? -20.353 -16.203 28.870 1.00 38.88 110 PRO A N 1
ATOM 828 C CA . PRO A 1 110 ? -20.469 -16.501 30.287 1.00 38.88 110 PRO A CA 1
ATOM 829 C C . PRO A 1 110 ? -19.059 -16.731 30.842 1.00 38.88 110 PRO A C 1
ATOM 831 O O . PRO A 1 110 ? -18.212 -17.272 30.123 1.00 38.88 110 PRO A O 1
ATOM 834 N N . PRO A 1 111 ? -18.770 -16.313 32.086 1.00 44.12 111 PRO A N 1
ATOM 835 C CA . PRO A 1 111 ? -17.503 -16.644 32.714 1.00 44.12 111 PRO A CA 1
ATOM 836 C C . PRO A 1 111 ? -17.351 -18.162 32.651 1.00 44.12 111 PRO A C 1
ATOM 838 O O . PRO A 1 111 ? -18.150 -18.897 33.231 1.00 44.12 111 PRO A O 1
ATOM 841 N N . THR A 1 112 ? -16.372 -18.633 31.880 1.00 45.53 112 THR A N 1
ATOM 842 C CA . THR A 1 112 ? -16.019 -20.047 31.825 1.00 45.53 112 THR A CA 1
ATOM 843 C C . THR A 1 112 ? -15.738 -20.487 33.248 1.00 45.53 112 THR A C 1
ATOM 845 O O . THR A 1 112 ? -14.786 -20.008 33.869 1.00 45.53 112 THR A O 1
ATOM 848 N N . SER A 1 113 ? -16.594 -21.361 33.776 1.00 44.25 113 SER A N 1
ATOM 849 C CA . SER A 1 113 ? -16.321 -22.066 35.018 1.00 44.25 113 SER A CA 1
ATOM 850 C C . SER A 1 113 ? -14.931 -22.699 34.914 1.00 44.25 113 SER A C 1
ATOM 852 O O . SER A 1 113 ? -14.575 -23.189 33.836 1.00 44.25 113 SER A O 1
ATOM 854 N N . PRO A 1 114 ? -14.124 -22.680 35.987 1.00 47.78 114 PRO A N 1
ATOM 855 C CA . PRO A 1 114 ? -12.841 -23.359 35.974 1.00 47.78 114 PRO A CA 1
ATOM 856 C C . PRO A 1 114 ? -13.064 -24.821 35.579 1.00 47.78 114 PRO A C 1
ATOM 858 O O . PRO A 1 114 ? -13.890 -25.517 36.174 1.00 47.78 114 PRO A O 1
ATOM 861 N N . LEU A 1 115 ? -12.345 -25.260 34.543 1.00 36.28 115 LEU A N 1
ATOM 862 C CA . LEU A 1 115 ? -12.246 -26.660 34.145 1.00 36.28 115 LEU A CA 1
ATOM 863 C C . LEU A 1 115 ? -11.786 -27.454 35.369 1.00 36.28 115 LEU A C 1
ATOM 865 O O . LEU A 1 115 ? -10.613 -27.443 35.733 1.00 36.28 115 LEU A O 1
ATOM 869 N N . THR A 1 116 ? -12.736 -28.099 36.040 1.00 42.25 116 THR A N 1
ATOM 870 C CA . THR A 1 116 ? -12.444 -29.001 37.148 1.00 42.25 116 THR A CA 1
ATOM 871 C C . THR A 1 116 ? -12.072 -30.331 36.517 1.00 42.25 116 THR A C 1
ATOM 873 O O . THR A 1 116 ? -12.933 -31.155 36.210 1.00 42.25 116 THR A O 1
ATOM 876 N N . ILE A 1 117 ? -10.780 -30.512 36.244 1.00 41.38 117 ILE A N 1
ATOM 877 C CA . ILE A 1 117 ? -10.230 -31.825 35.916 1.00 41.38 117 ILE A CA 1
ATOM 878 C C . ILE A 1 117 ? -10.443 -32.682 37.163 1.00 41.38 117 ILE A C 1
ATOM 880 O O . ILE A 1 117 ? -9.842 -32.444 38.208 1.00 41.38 117 ILE A O 1
ATOM 884 N N . THR A 1 118 ? -11.386 -33.618 37.079 1.00 36.75 118 THR A N 1
ATOM 885 C CA . THR A 1 118 ? -11.664 -34.553 38.167 1.00 36.75 118 THR A CA 1
ATOM 886 C C . THR A 1 118 ? -10.716 -35.731 37.997 1.00 36.75 118 THR A C 1
ATOM 888 O O . THR A 1 118 ? -11.049 -36.710 37.331 1.00 36.75 118 THR A O 1
ATOM 891 N N . ASP A 1 119 ? -9.516 -35.619 38.564 1.00 35.25 119 ASP A N 1
ATOM 892 C CA . ASP A 1 119 ? -8.633 -36.771 38.707 1.00 35.25 119 ASP A CA 1
ATOM 893 C C . ASP A 1 119 ? -9.242 -37.736 39.727 1.00 35.25 119 ASP A C 1
ATOM 895 O O . ASP A 1 119 ? -9.418 -37.438 40.912 1.00 35.25 119 ASP A O 1
ATOM 899 N N . THR A 1 120 ? -9.612 -38.915 39.234 1.00 42.44 120 THR A N 1
ATOM 900 C CA . THR A 1 120 ? -10.152 -40.001 40.047 1.00 42.44 120 THR A CA 1
ATOM 901 C C . THR A 1 120 ? -8.999 -40.700 40.773 1.00 42.44 120 THR A C 1
ATOM 903 O O . THR A 1 120 ? -8.323 -41.554 40.218 1.00 42.44 120 THR A O 1
ATOM 906 N N . THR A 1 121 ? -8.811 -40.308 42.037 1.00 39.81 121 THR A N 1
ATOM 907 C CA . THR A 1 121 ? -8.278 -41.074 43.184 1.00 39.81 121 THR A CA 1
ATOM 908 C C . THR A 1 121 ? -6.961 -41.856 43.048 1.00 39.81 121 THR A C 1
ATOM 910 O O . THR A 1 121 ? -6.913 -42.945 42.484 1.00 39.81 121 THR A O 1
ATOM 913 N N . THR A 1 122 ? -5.974 -41.485 43.871 1.00 34.56 122 THR A N 1
ATOM 914 C CA . THR A 1 122 ? -5.519 -42.386 44.950 1.00 34.56 122 THR A CA 1
ATOM 915 C C . THR A 1 122 ? -5.016 -41.583 46.150 1.00 34.56 122 THR A C 1
ATOM 917 O O . THR A 1 122 ? -4.212 -40.667 46.036 1.00 34.56 122 THR A O 1
ATOM 920 N N . SER A 1 123 ? -5.580 -41.920 47.307 1.00 36.75 123 SER A N 1
ATOM 921 C CA . SER A 1 123 ? -5.378 -41.302 48.615 1.00 36.75 123 SER A CA 1
ATOM 922 C C . SER A 1 123 ? -3.974 -41.551 49.167 1.00 36.75 123 SER A C 1
ATOM 924 O O . SER A 1 123 ? -3.557 -42.702 49.282 1.00 36.75 123 SER A O 1
ATOM 926 N N . THR A 1 124 ? -3.302 -40.508 49.659 1.00 34.34 124 THR A N 1
ATOM 927 C CA . THR A 1 124 ? -2.423 -40.631 50.832 1.00 34.34 124 THR A CA 1
ATOM 928 C C . THR A 1 124 ? -2.477 -39.349 51.665 1.00 34.34 124 THR A C 1
ATOM 930 O O . THR A 1 124 ? -2.317 -38.237 51.174 1.00 34.34 124 THR A O 1
ATOM 933 N N . THR A 1 125 ? -2.779 -39.555 52.937 1.00 39.78 125 THR A N 1
ATOM 934 C CA . THR A 1 125 ? -2.991 -38.617 54.038 1.00 39.78 125 THR A CA 1
ATOM 935 C C . THR A 1 125 ? -1.714 -37.874 54.439 1.00 39.78 125 THR A C 1
ATOM 937 O O . THR A 1 125 ? -0.690 -38.520 54.636 1.00 39.78 125 THR A O 1
ATOM 940 N N . ALA A 1 126 ? -1.806 -36.567 54.716 1.00 37.06 126 ALA A N 1
ATOM 941 C CA . ALA A 1 126 ? -1.101 -35.924 55.835 1.00 37.06 126 ALA A CA 1
ATOM 942 C C . ALA A 1 126 ? -1.659 -34.516 56.115 1.00 37.06 126 ALA A C 1
ATOM 944 O O . ALA A 1 126 ? -1.701 -33.649 55.247 1.00 37.06 126 ALA A O 1
ATOM 945 N N . ASN A 1 127 ? -2.074 -34.321 57.367 1.00 36.81 127 ASN A N 1
ATOM 946 C CA . ASN A 1 127 ? -2.475 -33.061 57.991 1.00 36.81 127 ASN A CA 1
ATOM 947 C C . ASN A 1 127 ? -1.347 -32.020 57.957 1.00 36.81 127 ASN A C 1
ATOM 949 O O . ASN A 1 127 ? -0.210 -32.401 58.208 1.00 36.81 127 ASN A O 1
ATOM 953 N N . THR A 1 128 ? -1.661 -30.719 57.872 1.00 36.03 128 THR A N 1
ATOM 954 C CA . THR A 1 128 ? -1.215 -29.722 58.874 1.00 36.03 128 THR A CA 1
ATOM 955 C C . THR A 1 128 ? -2.087 -28.459 58.806 1.00 36.03 128 THR A C 1
ATOM 957 O O . THR A 1 128 ? -2.328 -27.889 57.748 1.00 36.03 128 THR A O 1
ATOM 960 N N . THR A 1 129 ? -2.552 -28.052 59.979 1.00 35.28 129 THR A N 1
ATOM 961 C CA . THR A 1 129 ? -3.305 -26.846 60.332 1.00 35.28 129 THR A CA 1
ATOM 962 C C . THR A 1 129 ? -2.376 -25.635 60.456 1.00 35.28 129 THR A C 1
ATOM 964 O O . THR A 1 129 ? -1.371 -25.777 61.142 1.00 35.28 129 THR A O 1
ATOM 967 N N . THR A 1 130 ? -2.759 -24.446 59.964 1.00 34.28 130 THR A N 1
ATOM 968 C CA . THR A 1 130 ? -2.596 -23.177 60.717 1.00 34.28 130 THR A CA 1
ATOM 969 C C . THR A 1 130 ? -3.323 -21.987 60.085 1.00 34.28 130 THR A C 1
ATOM 971 O O . THR A 1 130 ? -3.300 -21.752 58.881 1.00 34.28 130 THR A O 1
ATOM 974 N N . SER A 1 131 ? -3.959 -21.230 60.974 1.00 34.88 131 SER A N 1
ATOM 975 C CA . SER A 1 131 ? -4.652 -19.952 60.808 1.00 34.88 131 SER A CA 1
ATOM 976 C C . SER A 1 131 ? -3.677 -18.764 60.883 1.00 34.88 131 SER A C 1
ATOM 978 O O . SER A 1 131 ? -2.674 -18.891 61.578 1.00 34.88 131 SER A O 1
ATOM 980 N N . ALA A 1 132 ? -4.018 -17.599 60.301 1.00 32.81 132 ALA A N 1
ATOM 981 C CA . ALA A 1 132 ? -3.949 -16.272 60.960 1.00 32.81 132 ALA A CA 1
ATOM 982 C C . ALA A 1 132 ? -4.244 -15.082 60.008 1.00 32.81 132 ALA A C 1
ATOM 984 O O . ALA A 1 132 ? -3.493 -14.770 59.094 1.00 32.81 132 ALA A O 1
ATOM 985 N N . THR A 1 133 ? -5.392 -14.456 60.264 1.00 32.81 133 THR A N 1
ATOM 986 C CA . THR A 1 133 ? -5.708 -13.035 60.530 1.00 32.81 133 THR A CA 1
ATOM 987 C C . THR A 1 133 ? -4.701 -11.881 60.279 1.00 32.81 133 THR A C 1
ATOM 989 O O . THR A 1 133 ? -3.563 -11.920 60.728 1.00 32.81 133 THR A O 1
ATOM 992 N N . ALA A 1 134 ? -5.299 -10.767 59.806 1.00 31.70 134 ALA A N 1
ATOM 993 C CA . ALA A 1 134 ? -5.149 -9.344 60.205 1.00 31.70 134 ALA A CA 1
ATOM 994 C C . ALA A 1 134 ? -4.205 -8.368 59.453 1.00 31.70 134 ALA A C 1
ATOM 996 O O . ALA A 1 134 ? -2.988 -8.446 59.531 1.00 31.70 134 ALA A O 1
ATOM 997 N N . SER A 1 135 ? -4.871 -7.361 58.856 1.00 34.53 135 SER A N 1
ATOM 998 C CA . SER A 1 135 ? -4.733 -5.895 59.018 1.00 34.53 135 SER A CA 1
ATOM 999 C C . SER A 1 135 ? -3.358 -5.214 59.079 1.00 34.53 135 SER A C 1
ATOM 1001 O O . SER A 1 135 ? -2.591 -5.470 59.995 1.00 34.53 135 SER A O 1
ATOM 1003 N N . ALA A 1 136 ? -3.185 -4.142 58.287 1.00 31.45 136 ALA A N 1
ATOM 1004 C CA . ALA A 1 136 ? -3.077 -2.773 58.823 1.00 31.45 136 ALA A CA 1
ATOM 1005 C C . ALA A 1 136 ? -3.025 -1.679 57.735 1.00 31.45 136 ALA A C 1
ATOM 1007 O O . ALA A 1 136 ? -2.284 -1.739 56.760 1.00 31.45 136 ALA A O 1
ATOM 1008 N N . THR A 1 137 ? -3.837 -0.663 58.006 1.00 34.34 137 THR A N 1
ATOM 1009 C CA . THR A 1 137 ? -3.845 0.757 57.639 1.00 34.34 137 THR A CA 1
ATOM 1010 C C . THR A 1 137 ? -2.481 1.424 57.402 1.00 34.34 137 THR A C 1
ATOM 1012 O O . THR A 1 137 ? -1.565 1.245 58.199 1.00 34.34 137 THR A O 1
ATOM 1015 N N . ALA A 1 138 ? -2.416 2.354 56.438 1.00 35.78 138 ALA A N 1
ATOM 1016 C CA . ALA A 1 138 ? -1.582 3.556 56.555 1.00 35.78 138 ALA A CA 1
ATOM 1017 C C . ALA A 1 138 ? -2.179 4.747 55.778 1.00 35.78 138 ALA A C 1
ATOM 1019 O O . ALA A 1 138 ? -2.323 4.738 54.558 1.00 35.78 138 ALA A O 1
ATOM 1020 N N . THR A 1 139 ? -2.537 5.767 56.550 1.00 36.69 139 THR A N 1
ATOM 1021 C CA . THR A 1 139 ? -2.971 7.126 56.213 1.00 36.69 139 THR A CA 1
ATOM 1022 C C . THR A 1 139 ? -1.770 7.992 55.805 1.00 36.69 139 THR A C 1
ATOM 1024 O O . THR A 1 139 ? -0.696 7.830 56.378 1.00 36.69 139 THR A O 1
ATOM 1027 N N . GLY A 1 140 ? -1.937 8.987 54.919 1.00 33.94 140 GLY A N 1
ATOM 1028 C CA . GLY A 1 140 ? -0.838 9.927 54.651 1.00 33.94 140 GLY A CA 1
ATOM 1029 C C . GLY A 1 140 ? -1.073 11.053 53.641 1.00 33.94 140 GLY A C 1
ATOM 1030 O O . GLY A 1 140 ? -0.592 10.973 52.526 1.00 33.94 140 GLY A O 1
ATOM 1031 N N . LYS A 1 141 ? -1.725 12.120 54.120 1.00 35.28 141 LYS A N 1
ATOM 1032 C CA . LYS A 1 141 ? -1.498 13.564 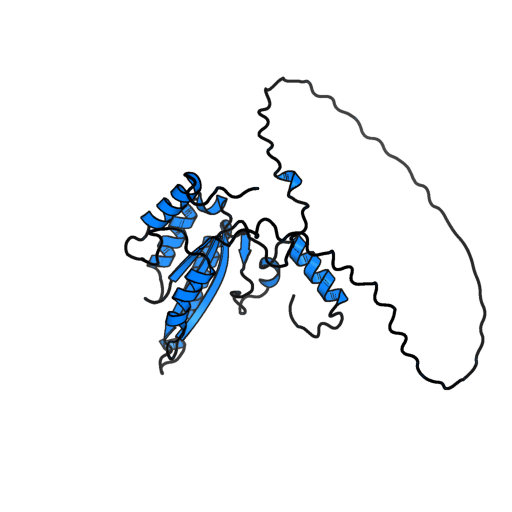53.872 1.00 35.28 141 LYS A CA 1
ATOM 1033 C C . LYS A 1 141 ? -1.530 14.203 52.466 1.00 35.28 141 LYS A C 1
ATOM 1035 O O . LYS A 1 141 ? -0.752 13.923 51.568 1.00 35.28 141 LYS A O 1
ATOM 1040 N N . GLN A 1 142 ? -2.375 15.238 52.453 1.00 36.38 142 GLN A N 1
ATOM 1041 C CA . GLN A 1 142 ? -2.479 16.419 51.597 1.00 36.38 142 GLN A CA 1
ATOM 1042 C C . GLN A 1 142 ? -1.163 17.177 51.343 1.00 36.38 142 GLN A C 1
ATOM 1044 O O . GLN A 1 142 ? -0.356 17.347 52.258 1.00 36.38 142 GLN A O 1
ATOM 1049 N N . SER A 1 143 ? -1.090 17.828 50.178 1.00 37.25 143 SER A N 1
ATOM 1050 C CA . SER A 1 143 ? -0.516 19.174 50.054 1.00 37.25 143 SER A CA 1
ATOM 1051 C C . SER A 1 143 ? -1.214 19.982 48.956 1.00 37.25 143 SER A C 1
ATOM 1053 O O . SER A 1 143 ? -1.406 19.512 47.838 1.00 37.25 143 SER A O 1
ATOM 1055 N N . SER A 1 144 ? -1.580 21.198 49.338 1.00 39.53 144 SER A N 1
ATOM 1056 C CA . SER A 1 144 ? -2.181 22.307 48.599 1.00 39.53 144 SER A CA 1
ATOM 1057 C C . SER A 1 144 ? -1.210 23.037 47.660 1.00 39.53 144 SER A C 1
ATOM 1059 O O . SER A 1 144 ? -0.042 23.195 48.009 1.00 39.53 144 SER A O 1
ATOM 1061 N N . GLY A 1 145 ? -1.728 23.611 46.570 1.00 35.31 145 GLY A N 1
ATOM 1062 C CA . GLY A 1 145 ? -1.082 24.668 45.774 1.00 35.31 145 GLY A CA 1
ATOM 1063 C C . GLY A 1 145 ? -2.112 25.295 44.825 1.00 35.31 145 GLY A C 1
ATOM 1064 O O . GLY A 1 145 ? -2.546 24.633 43.893 1.00 35.31 145 GLY A O 1
ATOM 1065 N N . THR A 1 146 ? -2.768 26.381 45.245 1.00 40.84 146 THR A N 1
ATOM 1066 C CA . THR A 1 146 ? -2.538 27.792 44.851 1.00 40.84 146 THR A CA 1
ATOM 1067 C C . THR A 1 146 ? -3.136 28.179 43.500 1.00 40.84 146 THR A C 1
ATOM 1069 O O . THR A 1 146 ? -2.550 27.943 42.448 1.00 40.84 146 THR A O 1
ATOM 1072 N N . ASP A 1 147 ? -4.286 28.848 43.605 1.00 39.47 147 ASP A N 1
ATOM 1073 C CA . ASP A 1 147 ? -4.956 29.641 42.581 1.00 39.47 147 ASP A CA 1
ATOM 1074 C C . ASP A 1 147 ? -4.079 30.792 42.075 1.00 39.47 147 ASP A C 1
ATOM 1076 O O . ASP A 1 147 ? -3.391 31.470 42.842 1.00 39.47 147 ASP A O 1
ATOM 1080 N N . THR A 1 148 ? -4.165 31.084 40.780 1.00 44.00 148 THR A N 1
ATOM 1081 C CA . THR A 1 148 ? -3.794 32.392 40.233 1.00 44.00 148 THR A CA 1
ATOM 1082 C C . THR A 1 148 ? -4.858 32.815 39.230 1.00 44.00 148 THR A C 1
ATOM 1084 O O . THR A 1 148 ? -5.040 32.198 38.186 1.00 44.00 148 THR A O 1
ATOM 1087 N N . ALA A 1 149 ? -5.585 33.867 39.598 1.00 41.31 149 ALA A N 1
ATOM 1088 C CA . ALA A 1 149 ? -6.597 34.518 38.787 1.00 41.31 149 ALA A CA 1
ATOM 1089 C C . ALA A 1 149 ? -5.947 35.374 37.692 1.00 41.31 149 ALA A C 1
ATOM 1091 O O . ALA A 1 149 ? -5.061 36.181 37.983 1.00 41.31 149 ALA A O 1
ATOM 1092 N N . HIS A 1 150 ? -6.440 35.261 36.458 1.00 37.97 150 HIS A N 1
ATOM 1093 C CA . HIS A 1 150 ? -6.177 36.211 35.379 1.00 37.97 150 HIS A CA 1
ATOM 1094 C C . HIS A 1 150 ? -7.480 36.663 34.725 1.00 37.97 150 HIS A C 1
ATOM 1096 O O . HIS A 1 150 ? -8.458 35.923 34.644 1.00 37.97 150 HIS A O 1
ATOM 1102 N N . GLY A 1 151 ? -7.478 37.951 34.384 1.00 34.16 151 GLY A N 1
ATOM 1103 C CA . GLY A 1 151 ? -8.641 38.765 34.081 1.00 34.16 151 GLY A CA 1
ATOM 1104 C C . GLY A 1 151 ? -9.260 38.463 32.725 1.00 34.16 151 GLY A C 1
ATOM 1105 O O . GLY A 1 151 ? -8.580 38.108 31.766 1.00 34.16 151 GLY A O 1
ATOM 1106 N N . GLY A 1 152 ? -10.577 38.640 32.682 1.00 35.88 152 GLY A N 1
ATOM 1107 C CA . GLY A 1 152 ? -11.385 38.451 31.493 1.00 35.88 152 GLY A CA 1
ATOM 1108 C C . GLY A 1 152 ? -11.096 39.494 30.419 1.00 35.88 152 GLY A C 1
ATOM 1109 O O . GLY A 1 152 ? -11.130 40.699 30.664 1.00 35.88 152 GLY A O 1
ATOM 1110 N N . CYS A 1 153 ? -10.885 38.994 29.208 1.00 35.16 153 CYS A N 1
ATOM 1111 C CA . CYS A 1 153 ? -11.085 39.711 27.962 1.00 35.16 153 CYS A CA 1
ATOM 1112 C C . CYS A 1 153 ? -12.213 38.969 27.239 1.00 35.16 153 CYS A C 1
ATOM 1114 O O . CYS A 1 153 ? -12.081 37.779 26.965 1.00 35.16 153 CYS A O 1
ATOM 1116 N N . MET A 1 154 ? -13.347 39.633 27.004 1.00 35.34 154 MET A N 1
ATOM 1117 C CA . MET A 1 154 ? -14.435 39.053 26.220 1.00 35.34 154 MET A CA 1
ATOM 1118 C C . MET A 1 154 ? -14.030 39.022 24.747 1.00 35.34 154 MET A C 1
ATOM 1120 O O . MET A 1 154 ? -14.189 40.006 24.026 1.00 35.34 154 MET A O 1
ATOM 1124 N N . THR A 1 155 ? -13.521 37.880 24.302 1.00 35.00 155 THR A N 1
ATOM 1125 C CA . THR A 1 155 ? -13.544 37.482 22.897 1.00 35.00 155 THR A CA 1
ATOM 1126 C C . THR A 1 155 ? -14.811 36.677 22.649 1.00 35.00 155 THR A C 1
ATOM 1128 O O . THR A 1 155 ? -15.157 35.790 23.423 1.00 35.00 155 THR A O 1
ATOM 1131 N N . VAL A 1 156 ? -15.525 37.013 21.578 1.00 42.62 156 VAL A N 1
ATOM 1132 C CA . VAL A 1 156 ? -16.650 36.225 21.070 1.00 42.62 156 VAL A CA 1
ATOM 1133 C C . VAL A 1 156 ? -16.079 34.888 20.587 1.00 42.62 156 VAL A C 1
ATOM 1135 O O . VAL A 1 156 ? -15.539 34.810 19.487 1.00 42.62 156 VAL A O 1
ATOM 1138 N N . GLU A 1 157 ? -16.121 33.864 21.441 1.00 35.56 157 GLU A N 1
ATOM 1139 C CA . GLU A 1 157 ? -15.758 32.491 21.089 1.00 35.56 157 GLU A CA 1
ATOM 1140 C C . GLU A 1 157 ? -16.828 31.920 20.161 1.00 35.56 157 GLU A C 1
ATOM 1142 O O . GLU A 1 157 ? -17.961 31.615 20.541 1.00 35.56 157 GLU A O 1
ATOM 1147 N N . GLN A 1 158 ? -16.447 31.834 18.895 1.00 37.97 158 GLN A N 1
ATOM 1148 C CA . GLN A 1 158 ? -17.147 31.093 17.871 1.00 37.97 158 GLN A CA 1
ATOM 1149 C C . GLN A 1 158 ? -17.091 29.609 18.257 1.00 37.97 158 GLN A C 1
ATOM 1151 O O . GLN A 1 158 ? -16.022 29.009 18.340 1.00 37.97 158 GLN A O 1
ATOM 1156 N N . SER A 1 159 ? -18.255 29.047 18.564 1.00 39.78 159 SER A N 1
ATOM 1157 C CA . SER A 1 159 ? -18.476 27.685 19.059 1.00 39.78 159 SER A CA 1
ATOM 1158 C C . SER A 1 159 ? -18.336 26.635 17.948 1.00 39.78 159 SER A C 1
ATOM 1160 O O . SER A 1 159 ? -19.242 25.848 17.697 1.00 39.78 159 SER A O 1
ATOM 1162 N N . ASP A 1 160 ? -17.161 26.607 17.319 1.00 37.84 160 ASP A N 1
ATOM 1163 C CA . ASP A 1 160 ? -16.710 25.566 16.387 1.00 37.84 160 ASP A CA 1
ATOM 1164 C C . ASP A 1 160 ? -15.677 24.630 17.045 1.00 37.84 160 ASP A C 1
ATOM 1166 O O . ASP A 1 160 ? -14.904 23.941 16.378 1.00 37.84 160 ASP A O 1
ATOM 1170 N N . GLU A 1 161 ? -15.697 24.539 18.380 1.00 36.56 161 GLU A N 1
ATOM 1171 C CA . GLU A 1 161 ? -15.054 23.467 19.150 1.00 36.56 161 GLU A CA 1
ATOM 1172 C C . GLU A 1 161 ? -15.888 22.174 19.007 1.00 36.56 161 GLU A C 1
ATOM 1174 O O . GLU A 1 161 ? -16.510 21.628 19.920 1.00 36.56 161 GLU A O 1
ATOM 1179 N N . TRP A 1 162 ? -15.986 21.736 17.755 1.00 36.94 162 TRP A N 1
ATOM 1180 C CA . TRP A 1 162 ? -16.835 20.670 17.260 1.00 36.94 162 TRP A CA 1
ATOM 1181 C C . TRP A 1 162 ? -16.233 19.312 17.650 1.00 36.94 162 TRP A C 1
ATOM 1183 O O . TRP A 1 162 ? -15.411 18.758 16.932 1.00 36.94 162 TRP A O 1
ATOM 1193 N N . GLN A 1 163 ? -16.621 18.786 18.817 1.00 38.81 163 GLN A N 1
ATOM 1194 C CA . GLN A 1 163 ? -16.721 17.354 19.184 1.00 38.81 163 GLN A CA 1
ATOM 1195 C C . GLN A 1 163 ? -15.545 16.379 18.913 1.00 38.81 163 GLN A C 1
ATOM 1197 O O . GLN A 1 163 ? -15.694 15.178 19.154 1.00 38.81 163 GLN A O 1
ATOM 1202 N N . ALA A 1 164 ? -14.363 16.824 18.486 1.00 42.62 164 ALA A N 1
ATOM 1203 C CA . ALA A 1 164 ? -13.232 15.936 18.201 1.00 42.62 164 ALA A CA 1
ATOM 1204 C C . ALA A 1 164 ? -12.704 15.226 19.464 1.00 42.62 164 ALA A C 1
ATOM 1206 O O . ALA A 1 164 ? -12.233 14.095 19.383 1.00 42.62 164 ALA A O 1
ATOM 1207 N N . SER A 1 165 ? -12.856 15.837 20.645 1.00 39.31 165 SER A N 1
ATOM 1208 C CA . SER A 1 165 ? -12.465 15.245 21.931 1.00 39.31 165 SER A CA 1
ATOM 1209 C C . SER A 1 165 ? -13.447 14.193 22.466 1.00 39.31 165 SER A C 1
ATOM 1211 O O . SER A 1 165 ? -13.060 13.393 23.312 1.00 39.31 165 SER A O 1
ATOM 1213 N N . GLN A 1 166 ? -14.691 14.134 21.967 1.00 41.19 166 GLN A N 1
ATOM 1214 C CA . GLN A 1 166 ? -15.700 13.171 22.444 1.00 41.19 166 GLN A CA 1
ATOM 1215 C C . GLN A 1 166 ? -15.780 11.875 21.624 1.00 41.19 166 GLN A C 1
ATOM 1217 O O . GLN A 1 166 ? -16.395 10.906 22.065 1.00 41.19 166 GLN A O 1
ATOM 1222 N N . LEU A 1 167 ? -15.137 11.814 20.455 1.00 48.94 167 LEU A N 1
ATOM 1223 C CA . LEU A 1 167 ? -15.040 10.582 19.657 1.00 48.94 167 LEU A CA 1
ATOM 1224 C C . LEU A 1 167 ? -13.846 9.697 20.041 1.00 48.94 167 LEU A C 1
ATOM 1226 O O . LEU A 1 167 ? -13.766 8.563 19.575 1.00 48.94 167 LEU A O 1
ATOM 1230 N N . VAL A 1 168 ? -12.963 10.177 20.921 1.00 52.16 168 VAL A N 1
ATOM 1231 C CA . VAL A 1 168 ? -11.734 9.478 21.335 1.00 52.16 168 VAL A CA 1
ATOM 1232 C C . VAL A 1 168 ? -12.022 8.185 22.119 1.00 52.16 168 VAL A C 1
ATOM 1234 O O . VAL A 1 168 ? -11.175 7.299 22.154 1.00 52.16 168 VAL A O 1
ATOM 1237 N N . ASP A 1 169 ? -13.231 8.022 22.668 1.00 55.59 169 ASP A N 1
ATOM 1238 C CA . ASP A 1 169 ? -13.558 6.912 23.575 1.00 55.59 169 ASP A CA 1
ATOM 1239 C C . ASP A 1 169 ? -14.610 5.919 23.063 1.00 55.59 169 ASP A C 1
ATOM 1241 O O . ASP A 1 169 ? -15.006 5.011 23.801 1.00 55.59 169 ASP A O 1
ATOM 1245 N N . ARG A 1 170 ? -15.070 6.013 21.806 1.00 61.44 170 ARG A N 1
ATOM 1246 C CA . ARG A 1 170 ? -15.906 4.927 21.270 1.00 61.44 170 ARG A CA 1
ATOM 1247 C C . ARG A 1 170 ? -15.012 3.726 20.958 1.00 61.44 170 ARG A C 1
ATOM 1249 O O . ARG A 1 170 ? -14.152 3.832 20.086 1.00 61.44 170 ARG A O 1
ATOM 1256 N N . PRO A 1 171 ? -15.195 2.571 21.626 1.00 66.88 171 PRO A N 1
ATOM 1257 C CA . PRO A 1 171 ? -14.421 1.391 21.287 1.00 66.88 171 PRO A CA 1
ATOM 1258 C C . PRO A 1 171 ? -14.715 1.008 19.836 1.00 66.88 171 PRO A C 1
ATOM 1260 O O . PRO A 1 171 ? -15.881 0.892 19.456 1.00 66.88 171 PRO A O 1
ATOM 1263 N N . ALA A 1 172 ? -13.659 0.792 19.047 1.00 76.62 172 ALA A N 1
ATOM 1264 C CA . ALA A 1 172 ? -13.788 0.286 17.687 1.00 76.62 172 ALA A CA 1
ATOM 1265 C C . ALA A 1 172 ? -14.690 -0.961 17.681 1.00 76.62 172 ALA A C 1
ATOM 1267 O O . ALA A 1 172 ? -14.518 -1.876 18.504 1.00 76.62 172 ALA A O 1
ATOM 1268 N N . GLN A 1 173 ? -15.670 -0.992 16.773 1.00 82.31 173 GLN A N 1
ATOM 1269 C CA . GLN A 1 173 ? -16.639 -2.091 16.709 1.00 82.31 173 GLN A CA 1
ATOM 1270 C C . GLN A 1 173 ? -15.999 -3.381 16.178 1.00 82.31 173 GLN A C 1
ATOM 1272 O O . GLN A 1 173 ? -16.489 -4.477 16.444 1.00 82.31 173 GLN A O 1
ATOM 1277 N N . SER A 1 174 ? -14.875 -3.265 15.463 1.00 88.00 174 SER A N 1
ATOM 1278 C CA . SER A 1 174 ? -14.142 -4.381 14.864 1.00 88.00 174 SER A CA 1
ATOM 1279 C C . SER A 1 174 ? -12.626 -4.202 14.986 1.00 88.00 174 SER A C 1
ATOM 1281 O O . SER A 1 174 ? -12.144 -3.141 15.371 1.00 88.00 174 SER A O 1
ATOM 1283 N N . ALA A 1 175 ? -11.868 -5.251 14.653 1.00 89.25 175 ALA A N 1
ATOM 1284 C CA . ALA A 1 175 ? -10.406 -5.189 14.581 1.00 89.25 175 ALA A CA 1
ATOM 1285 C C . ALA A 1 175 ? -9.890 -4.478 13.314 1.00 89.25 175 ALA A C 1
ATOM 1287 O O . ALA A 1 175 ? -8.715 -4.131 13.250 1.00 89.25 175 ALA A O 1
ATOM 1288 N N . TYR A 1 176 ? -10.756 -4.271 12.317 1.00 88.50 176 TYR A N 1
ATOM 1289 C CA . TYR A 1 176 ? -10.429 -3.535 11.100 1.00 88.50 176 TYR A CA 1
ATOM 1290 C C . TYR A 1 176 ? -10.619 -2.031 11.347 1.00 88.50 176 TYR A C 1
ATOM 1292 O O . TYR A 1 176 ? -11.757 -1.565 11.484 1.00 88.50 176 TYR A O 1
ATOM 1300 N N . GLY A 1 177 ? -9.497 -1.313 11.468 1.00 90.12 177 GLY A N 1
ATOM 1301 C CA . GLY A 1 177 ? -9.429 0.133 11.714 1.00 90.12 177 GLY A CA 1
ATOM 1302 C C . GLY A 1 177 ? -9.259 0.963 10.436 1.00 90.12 177 GLY A C 1
ATOM 1303 O O . GLY A 1 177 ? -9.427 0.445 9.335 1.00 90.12 177 GLY A O 1
ATOM 1304 N N . PHE A 1 178 ? -8.921 2.250 10.595 1.00 90.88 178 PHE A N 1
ATOM 1305 C CA . PHE A 1 178 ? -8.636 3.193 9.496 1.00 90.88 178 PHE A CA 1
ATOM 1306 C C . PHE A 1 178 ? -9.780 3.368 8.485 1.00 90.88 178 PHE A C 1
ATOM 1308 O O . PHE A 1 178 ? -9.559 3.627 7.305 1.00 90.88 178 PHE A O 1
ATOM 1315 N N . ARG A 1 179 ? -11.028 3.238 8.934 1.00 84.75 179 ARG A N 1
ATOM 1316 C CA . ARG A 1 179 ? -12.206 3.282 8.052 1.00 84.75 179 ARG A CA 1
ATOM 1317 C C . ARG A 1 179 ? -12.496 4.668 7.472 1.00 84.75 179 ARG A C 1
ATOM 1319 O O . ARG A 1 179 ? -13.117 4.759 6.424 1.00 84.75 179 ARG A O 1
ATOM 1326 N N . ASP A 1 180 ? -11.973 5.716 8.106 1.00 83.62 180 ASP A N 1
ATOM 1327 C CA . ASP A 1 180 ? -12.096 7.113 7.671 1.00 83.62 180 ASP A CA 1
ATOM 1328 C C . ASP A 1 180 ? -10.839 7.568 6.903 1.00 83.62 180 ASP A C 1
ATOM 1330 O O . ASP A 1 180 ? -10.269 8.635 7.148 1.00 83.62 180 ASP A O 1
ATOM 1334 N N . SER A 1 181 ? -10.348 6.712 6.004 1.00 90.38 181 SER A N 1
ATOM 1335 C CA . SER A 1 181 ? -9.108 6.932 5.258 1.00 90.38 181 SER A CA 1
ATOM 1336 C C . SER A 1 181 ? -9.203 6.439 3.813 1.00 90.38 181 SER A C 1
ATOM 1338 O O . SER A 1 181 ? -10.183 5.819 3.398 1.00 90.38 181 SER A O 1
ATOM 1340 N N . PHE A 1 182 ? -8.165 6.725 3.039 1.00 92.62 182 PHE A N 1
ATOM 1341 C CA . PHE A 1 182 ? -7.932 6.143 1.731 1.00 92.62 182 PHE A CA 1
ATOM 1342 C C . PHE A 1 182 ? -6.885 5.046 1.837 1.00 92.62 182 PHE A C 1
ATOM 1344 O O . PHE A 1 182 ? -5.876 5.179 2.525 1.00 92.62 182 PHE A O 1
ATOM 1351 N N . TYR A 1 183 ? -7.130 3.968 1.116 1.00 93.81 183 TYR A N 1
ATOM 1352 C CA . TYR A 1 183 ? -6.183 2.907 0.885 1.00 93.81 183 TYR A CA 1
ATOM 1353 C C . TYR A 1 183 ? -5.188 3.331 -0.193 1.00 93.81 183 TYR A C 1
ATOM 1355 O O . TYR A 1 183 ? -5.602 3.644 -1.307 1.00 93.81 183 TYR A O 1
ATOM 1363 N N . LEU A 1 184 ? -3.897 3.330 0.133 1.00 95.81 184 LEU A N 1
ATOM 1364 C CA . LEU A 1 184 ? -2.787 3.582 -0.781 1.00 95.81 184 LEU A CA 1
ATOM 1365 C C . LEU A 1 184 ? -1.938 2.315 -0.899 1.00 95.81 184 LEU A C 1
ATOM 1367 O O . LEU A 1 184 ? -1.394 1.855 0.103 1.00 95.81 184 LEU A O 1
ATOM 1371 N N . ALA A 1 185 ? -1.775 1.792 -2.111 1.00 96.62 185 ALA A N 1
ATOM 1372 C CA . ALA A 1 185 ? -0.960 0.609 -2.359 1.00 96.62 185 ALA A CA 1
ATOM 1373 C C . ALA A 1 185 ? -0.155 0.712 -3.665 1.00 96.62 185 ALA A C 1
ATOM 1375 O O . ALA A 1 185 ? -0.717 0.577 -4.756 1.00 96.62 185 ALA A O 1
ATOM 1376 N N . PRO A 1 186 ? 1.167 0.949 -3.600 1.00 96.69 186 PRO A N 1
ATOM 1377 C CA . PRO A 1 186 ? 2.069 0.625 -4.701 1.00 96.69 186 PRO A CA 1
ATOM 1378 C C . PRO A 1 186 ? 2.145 -0.896 -4.910 1.00 96.69 186 PRO A C 1
ATOM 1380 O O . PRO A 1 186 ? 2.581 -1.626 -4.022 1.00 96.69 186 PRO A O 1
ATOM 1383 N N . TYR A 1 187 ? 1.788 -1.358 -6.107 1.00 95.31 187 TYR A N 1
ATOM 1384 C CA . TYR A 1 187 ? 1.983 -2.733 -6.567 1.00 95.31 187 TYR A CA 1
ATOM 1385 C C . TYR A 1 187 ? 3.068 -2.744 -7.643 1.00 95.31 187 TYR A C 1
ATOM 1387 O O . TYR A 1 187 ? 2.853 -2.259 -8.757 1.00 95.31 187 TYR A O 1
ATOM 1395 N N . ALA A 1 188 ? 4.233 -3.312 -7.333 1.00 96.06 188 ALA A N 1
ATOM 1396 C CA . ALA A 1 188 ? 5.197 -3.690 -8.353 1.00 96.06 188 ALA A CA 1
ATOM 1397 C C . ALA A 1 188 ? 4.815 -5.063 -8.908 1.00 96.06 188 ALA A C 1
ATOM 1399 O O . ALA A 1 188 ? 4.807 -6.050 -8.173 1.00 96.06 188 ALA A O 1
ATOM 1400 N N . MET A 1 189 ? 4.504 -5.120 -10.201 1.00 94.31 189 MET A N 1
ATOM 1401 C CA . MET A 1 189 ? 4.089 -6.346 -10.887 1.00 94.31 189 MET A CA 1
ATOM 1402 C C . MET A 1 189 ? 4.988 -6.598 -12.091 1.00 94.31 189 MET A C 1
ATOM 1404 O O . MET A 1 189 ? 5.121 -5.734 -12.959 1.00 94.31 189 MET A O 1
ATOM 1408 N N . TRP A 1 190 ? 5.594 -7.776 -12.178 1.00 94.38 190 TRP A N 1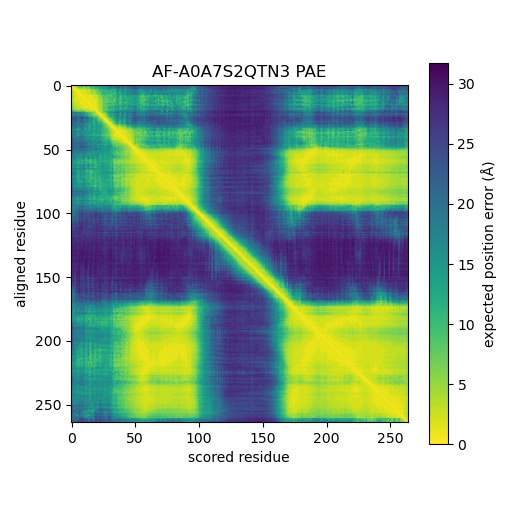
ATOM 1409 C CA . TRP A 1 190 ? 6.474 -8.160 -13.286 1.00 94.38 190 TRP A CA 1
ATOM 1410 C C . TRP A 1 190 ? 6.357 -9.654 -13.593 1.00 94.38 190 TRP A C 1
ATOM 1412 O O . TRP A 1 190 ? 5.568 -10.365 -12.975 1.00 94.38 190 TRP A O 1
ATOM 1422 N N . THR A 1 191 ? 7.086 -10.126 -14.601 1.00 93.69 191 THR A N 1
ATOM 1423 C CA . THR A 1 191 ? 7.034 -11.523 -15.044 1.00 93.69 191 THR A CA 1
ATOM 1424 C C . THR A 1 191 ? 8.381 -12.181 -14.797 1.00 93.69 191 THR A C 1
ATOM 1426 O O . THR A 1 191 ? 9.408 -11.640 -15.198 1.00 93.69 191 THR A O 1
ATOM 1429 N N . ARG A 1 192 ? 8.364 -13.352 -14.162 1.00 94.44 192 ARG A N 1
ATOM 1430 C CA . ARG A 1 192 ? 9.521 -14.223 -13.988 1.00 94.44 192 ARG A CA 1
ATOM 1431 C C . ARG A 1 192 ? 9.971 -14.756 -15.343 1.00 94.44 192 ARG A C 1
ATOM 1433 O O . ARG A 1 192 ? 9.173 -15.374 -16.047 1.00 94.44 192 ARG A O 1
ATOM 1440 N N . THR A 1 193 ? 11.243 -14.583 -15.676 1.00 93.94 193 THR A N 1
ATOM 1441 C CA . THR A 1 193 ? 11.869 -15.236 -16.830 1.00 93.94 193 THR A CA 1
ATOM 1442 C C . THR A 1 193 ? 12.748 -16.407 -16.390 1.00 93.94 193 THR A C 1
ATOM 1444 O O . THR A 1 193 ? 13.031 -16.596 -15.204 1.00 93.94 193 THR A O 1
ATOM 1447 N N . GLU A 1 194 ? 13.226 -17.196 -17.355 1.00 95.44 194 GLU A N 1
ATOM 1448 C CA . GLU A 1 194 ? 14.207 -18.263 -17.107 1.00 95.44 194 GLU A CA 1
ATOM 1449 C C . GLU A 1 194 ? 15.535 -17.733 -16.529 1.00 95.44 194 GLU A C 1
ATOM 1451 O O . GLU A 1 194 ? 16.277 -18.484 -15.899 1.00 95.44 194 GLU A O 1
ATOM 1456 N N . GLY A 1 195 ? 15.826 -16.436 -16.700 1.00 95.00 195 GLY A N 1
ATOM 1457 C CA . GLY A 1 195 ? 17.013 -15.778 -16.147 1.00 95.00 195 GLY A CA 1
ATOM 1458 C C . GLY A 1 195 ? 16.964 -15.549 -14.630 1.00 95.00 195 GLY A C 1
ATOM 1459 O O . GLY A 1 195 ? 17.995 -15.244 -14.028 1.00 95.00 195 GLY A O 1
ATOM 1460 N N . GLY A 1 196 ? 15.796 -15.718 -14.000 1.00 94.50 196 GLY A N 1
ATOM 1461 C CA . GLY A 1 196 ? 15.611 -15.604 -12.553 1.00 94.50 196 GLY A CA 1
ATOM 1462 C C . GLY A 1 196 ? 15.647 -14.170 -12.004 1.00 94.50 196 GLY A C 1
ATOM 1463 O O . GLY A 1 196 ? 15.679 -13.186 -12.738 1.00 94.50 196 GLY A O 1
ATOM 1464 N N . SER A 1 197 ? 15.663 -14.051 -10.671 1.00 93.81 197 SER A N 1
ATOM 1465 C CA . SER A 1 197 ? 15.467 -12.785 -9.933 1.00 93.81 197 SER A CA 1
ATOM 1466 C C . SER A 1 197 ? 16.459 -11.673 -10.239 1.00 93.81 197 SER A C 1
ATOM 1468 O O . SER A 1 197 ? 16.088 -10.500 -10.223 1.00 93.81 197 SER A O 1
ATOM 1470 N N . GLY A 1 198 ? 17.709 -12.020 -10.543 1.00 95.69 198 GLY A N 1
ATOM 1471 C CA . GLY A 1 198 ? 18.716 -11.039 -10.937 1.00 95.69 198 GLY A CA 1
ATOM 1472 C C . GLY A 1 198 ? 18.449 -10.445 -12.320 1.00 95.69 198 GLY A C 1
ATOM 1473 O O . GLY A 1 198 ? 18.545 -9.233 -12.485 1.00 95.69 198 GLY A O 1
ATOM 1474 N N . ALA A 1 199 ? 18.096 -11.287 -13.299 1.00 96.12 199 ALA A N 1
ATOM 1475 C CA . ALA A 1 199 ? 17.811 -10.847 -14.665 1.00 96.12 199 ALA A CA 1
ATOM 1476 C C . ALA A 1 199 ? 16.502 -10.050 -14.753 1.00 96.12 199 ALA A C 1
ATOM 1478 O O . ALA A 1 199 ? 16.418 -9.095 -15.521 1.00 96.12 199 ALA A O 1
ATOM 1479 N N . ASP A 1 200 ? 15.518 -10.412 -13.928 1.00 94.88 200 ASP A N 1
ATOM 1480 C CA . ASP A 1 200 ? 14.205 -9.765 -13.897 1.00 94.88 200 ASP A CA 1
ATOM 1481 C C . ASP A 1 200 ? 14.180 -8.478 -13.064 1.00 94.88 200 ASP A C 1
ATOM 1483 O O . ASP A 1 200 ? 13.162 -7.796 -13.024 1.00 94.88 200 ASP A O 1
ATOM 1487 N N . GLY A 1 201 ? 15.282 -8.130 -12.391 1.00 96.69 201 GLY A N 1
ATOM 1488 C CA . GLY A 1 201 ? 15.374 -6.890 -11.625 1.00 96.69 201 GLY A CA 1
ATOM 1489 C C . GLY A 1 201 ? 14.506 -6.870 -10.364 1.00 96.69 201 GLY A C 1
ATOM 1490 O O . GLY A 1 201 ? 14.078 -5.795 -9.947 1.00 96.69 201 GLY A O 1
ATOM 1491 N N . ASP A 1 202 ? 14.273 -8.019 -9.715 1.00 96.56 202 ASP A N 1
ATOM 1492 C CA . ASP A 1 202 ? 13.426 -8.130 -8.514 1.00 96.56 202 ASP A CA 1
ATOM 1493 C C . ASP A 1 202 ? 13.753 -7.057 -7.459 1.00 96.56 202 ASP A C 1
ATOM 1495 O O . ASP A 1 202 ? 12.857 -6.430 -6.895 1.00 96.56 202 ASP A O 1
ATOM 1499 N N . GLN A 1 203 ? 15.044 -6.799 -7.225 1.00 97.62 203 GLN A N 1
ATOM 1500 C CA . GLN A 1 203 ? 15.478 -5.798 -6.251 1.00 97.62 203 GLN A CA 1
ATOM 1501 C C . GLN A 1 203 ? 15.032 -4.381 -6.634 1.00 97.62 203 GLN A C 1
ATOM 1503 O O . GLN A 1 203 ? 14.600 -3.625 -5.770 1.00 97.62 203 GLN A O 1
ATOM 1508 N N . GLN A 1 204 ? 15.068 -4.033 -7.922 1.00 98.00 204 GLN A N 1
ATOM 1509 C CA . GLN A 1 204 ? 14.610 -2.734 -8.413 1.00 98.00 204 GLN A CA 1
ATOM 1510 C C . GLN A 1 204 ? 13.1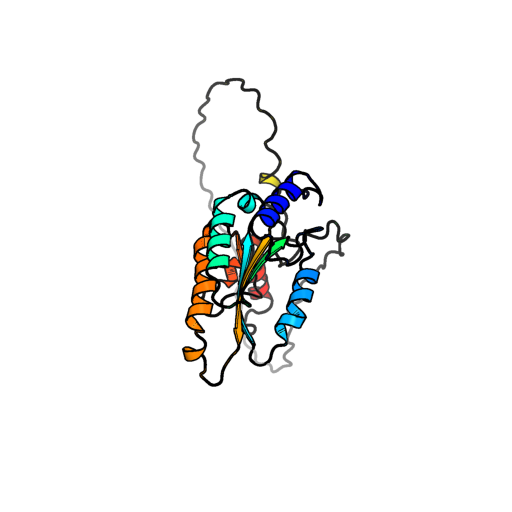01 -2.558 -8.181 1.00 98.00 204 GLN A C 1
ATOM 1512 O O . GLN A 1 204 ? 12.656 -1.487 -7.768 1.00 98.00 204 GLN A O 1
ATOM 1517 N N . HIS A 1 205 ? 12.309 -3.610 -8.408 1.00 97.50 205 HIS A N 1
ATOM 1518 C CA . HIS A 1 205 ? 10.868 -3.610 -8.149 1.00 97.50 205 HIS A CA 1
ATOM 1519 C C . HIS A 1 205 ? 10.550 -3.429 -6.658 1.00 97.50 205 HIS A C 1
ATOM 1521 O O . HIS A 1 205 ? 9.708 -2.601 -6.300 1.00 97.50 205 HIS A O 1
ATOM 1527 N N . VAL A 1 206 ? 11.266 -4.152 -5.794 1.00 97.25 206 VAL A N 1
ATOM 1528 C CA . VAL A 1 206 ? 11.160 -4.041 -4.331 1.00 97.25 206 VAL A CA 1
ATOM 1529 C C . VAL A 1 206 ? 11.547 -2.641 -3.848 1.00 97.25 206 VAL A C 1
ATOM 1531 O O . VAL A 1 206 ? 10.826 -2.035 -3.053 1.00 97.25 206 VAL A O 1
ATOM 1534 N N . ASP A 1 207 ? 12.658 -2.099 -4.345 1.00 97.81 207 ASP A N 1
ATOM 1535 C CA . ASP A 1 207 ? 13.150 -0.779 -3.950 1.00 97.81 207 ASP A CA 1
ATOM 1536 C C . ASP A 1 207 ? 12.206 0.342 -4.388 1.00 97.81 207 ASP A C 1
ATOM 1538 O O . ASP A 1 207 ? 12.038 1.310 -3.648 1.00 97.81 207 ASP A O 1
ATOM 1542 N N . TRP A 1 208 ? 11.524 0.195 -5.528 1.00 98.25 208 TRP A N 1
ATOM 1543 C CA . TRP A 1 208 ? 10.486 1.138 -5.943 1.00 98.25 208 TRP A CA 1
ATOM 1544 C C . TRP A 1 208 ? 9.330 1.190 -4.937 1.00 98.25 208 TRP A C 1
ATOM 1546 O O . TRP A 1 208 ? 9.015 2.274 -4.450 1.00 98.25 208 TRP A O 1
ATOM 1556 N N . VAL A 1 209 ? 8.757 0.045 -4.540 1.00 98.06 209 VAL A N 1
ATOM 1557 C CA . VAL A 1 209 ? 7.663 -0.008 -3.542 1.00 98.06 209 VAL A CA 1
ATOM 1558 C C . VAL A 1 209 ? 8.098 0.608 -2.214 1.00 98.06 209 VAL A C 1
ATOM 1560 O O . VAL A 1 209 ? 7.385 1.436 -1.640 1.00 98.06 209 VAL A O 1
ATOM 1563 N N . ARG A 1 210 ? 9.297 0.253 -1.740 1.00 97.50 210 ARG A N 1
ATOM 1564 C CA . ARG A 1 210 ? 9.866 0.811 -0.506 1.00 97.50 210 ARG A CA 1
ATOM 1565 C C . ARG A 1 210 ? 10.095 2.316 -0.613 1.00 97.50 210 ARG A C 1
ATOM 1567 O O . ARG A 1 210 ? 9.843 3.026 0.356 1.00 97.50 210 ARG A O 1
ATOM 1574 N N . GLY A 1 211 ? 10.537 2.799 -1.772 1.00 97.88 211 GLY A N 1
ATOM 1575 C CA . GLY A 1 211 ? 10.709 4.219 -2.065 1.00 97.88 211 GLY A CA 1
ATOM 1576 C C . GLY A 1 211 ? 9.389 4.985 -2.016 1.00 97.88 211 GLY A C 1
ATOM 1577 O O . GLY A 1 211 ? 9.326 6.031 -1.372 1.00 97.88 211 GLY A O 1
ATOM 1578 N N . VAL A 1 212 ? 8.317 4.442 -2.611 1.00 97.75 212 VAL A N 1
ATOM 1579 C CA . VAL A 1 212 ? 6.972 5.033 -2.502 1.00 97.75 212 VAL A CA 1
ATOM 1580 C C . VAL A 1 212 ? 6.555 5.126 -1.036 1.00 97.75 212 VAL A C 1
ATOM 1582 O O . VAL A 1 212 ? 6.146 6.193 -0.580 1.00 97.75 212 VAL A O 1
ATOM 1585 N N . HIS A 1 213 ? 6.684 4.037 -0.275 1.00 96.94 213 HIS A N 1
ATOM 1586 C CA . HIS A 1 213 ? 6.291 4.023 1.134 1.00 96.94 213 HIS A CA 1
ATOM 1587 C C . HIS A 1 213 ? 7.118 4.996 1.991 1.00 96.94 213 HIS A C 1
ATOM 1589 O O . HIS A 1 213 ? 6.564 5.738 2.799 1.00 96.94 213 HIS A O 1
ATOM 1595 N N . ALA A 1 214 ? 8.440 5.026 1.809 1.00 97.25 214 ALA A N 1
ATOM 1596 C CA . ALA A 1 214 ? 9.328 5.909 2.557 1.00 97.25 214 ALA A CA 1
ATOM 1597 C C . ALA A 1 214 ? 9.003 7.388 2.309 1.00 97.25 214 ALA A C 1
ATOM 1599 O O . ALA A 1 214 ? 8.886 8.153 3.267 1.00 97.25 214 ALA A O 1
ATOM 1600 N N . ASP A 1 215 ? 8.800 7.765 1.045 1.00 98.31 215 ASP A N 1
ATOM 1601 C CA . ASP A 1 215 ? 8.504 9.146 0.671 1.00 98.31 215 ASP A CA 1
ATOM 1602 C C . ASP A 1 215 ? 7.091 9.566 1.084 1.00 98.31 215 ASP A C 1
ATOM 1604 O O . ASP A 1 215 ? 6.879 10.732 1.394 1.00 98.31 215 ASP A O 1
ATOM 1608 N N . THR A 1 216 ? 6.127 8.640 1.115 1.00 97.75 216 THR A N 1
ATOM 1609 C CA . THR A 1 216 ? 4.737 8.945 1.500 1.00 97.75 216 THR A CA 1
ATOM 1610 C C . THR A 1 216 ? 4.486 8.882 3.004 1.00 97.75 216 THR A C 1
ATOM 1612 O O . THR A 1 216 ? 3.448 9.351 3.468 1.00 97.75 216 THR A O 1
ATOM 1615 N N . LYS A 1 217 ? 5.445 8.372 3.788 1.00 97.19 217 LYS A N 1
ATOM 1616 C CA . LYS A 1 217 ? 5.346 8.176 5.241 1.00 97.19 217 LYS A CA 1
ATOM 1617 C C . LYS A 1 217 ? 4.752 9.355 6.033 1.00 97.19 217 LYS A C 1
ATOM 1619 O O . LYS A 1 217 ? 3.970 9.069 6.939 1.00 97.19 217 LYS A O 1
ATOM 1624 N N . PRO A 1 218 ? 5.059 10.638 5.746 1.00 98.00 218 PRO A N 1
ATOM 1625 C CA . PRO A 1 218 ? 4.476 11.767 6.481 1.00 98.00 218 PRO A CA 1
ATOM 1626 C C . PRO A 1 218 ? 2.942 11.850 6.422 1.00 98.00 218 PRO A C 1
ATOM 1628 O O . PRO A 1 218 ? 2.335 12.422 7.324 1.00 98.00 218 PRO A O 1
ATOM 1631 N N . TRP A 1 219 ? 2.323 11.267 5.392 1.00 98.00 219 TRP A N 1
ATOM 1632 C CA . TRP A 1 219 ? 0.875 11.287 5.162 1.00 98.00 219 TRP A CA 1
ATOM 1633 C C . TRP A 1 219 ? 0.169 9.991 5.583 1.00 98.00 219 TRP A C 1
ATOM 1635 O O . TRP A 1 219 ? -1.051 9.899 5.464 1.00 98.00 219 TRP A O 1
ATOM 1645 N N . LEU A 1 220 ? 0.904 8.981 6.061 1.00 97.12 220 LEU A N 1
ATOM 1646 C CA . LEU A 1 220 ? 0.337 7.673 6.397 1.00 97.12 220 LEU A CA 1
ATOM 1647 C C . LEU A 1 220 ? -0.101 7.608 7.864 1.00 97.12 220 LEU A C 1
ATOM 1649 O O . LEU A 1 220 ? 0.584 8.104 8.757 1.00 97.12 220 LEU A O 1
ATOM 1653 N N . SER A 1 221 ? -1.215 6.926 8.128 1.00 95.25 221 SER A N 1
ATOM 1654 C CA . SER A 1 221 ? -1.725 6.663 9.482 1.00 95.25 221 SER A CA 1
ATOM 1655 C C . SER A 1 221 ? -1.581 5.207 9.927 1.00 95.25 221 SER A C 1
ATOM 1657 O O . SER A 1 221 ? -1.631 4.934 11.127 1.00 95.25 221 SER A O 1
ATOM 1659 N N . GLY A 1 222 ? -1.372 4.277 8.993 1.00 95.31 222 GLY A N 1
ATOM 1660 C CA . GLY A 1 222 ? -1.253 2.851 9.284 1.00 95.31 222 GLY A CA 1
ATOM 1661 C C . GLY A 1 222 ? -0.950 2.006 8.053 1.00 95.31 222 GLY A C 1
ATOM 1662 O O . GLY A 1 222 ? -0.809 2.526 6.945 1.00 95.31 222 GLY A O 1
ATOM 1663 N N . CYS A 1 223 ? -0.865 0.693 8.260 1.00 95.94 223 CYS A N 1
ATOM 1664 C CA . CYS A 1 223 ? -0.622 -0.301 7.213 1.00 95.94 223 CYS A CA 1
ATOM 1665 C C . CYS A 1 223 ? -1.802 -1.269 7.088 1.00 95.94 223 CYS A C 1
ATOM 1667 O O . CYS A 1 223 ? -2.531 -1.508 8.050 1.00 95.94 223 CYS A O 1
ATOM 1669 N N . TYR A 1 224 ? -1.987 -1.858 5.913 1.00 95.06 224 TYR A N 1
ATOM 1670 C CA . TYR A 1 224 ? -2.978 -2.908 5.726 1.00 95.06 224 TYR A CA 1
ATOM 1671 C C . TYR A 1 224 ? -2.359 -4.273 6.012 1.00 95.06 224 TYR A C 1
ATOM 1673 O O . TYR A 1 224 ? -1.390 -4.673 5.374 1.00 95.06 224 TYR A O 1
ATOM 1681 N N . LEU A 1 225 ? -2.941 -4.999 6.971 1.00 93.94 225 LEU A N 1
ATOM 1682 C CA . LEU A 1 225 ? -2.395 -6.260 7.485 1.00 93.94 225 LEU A CA 1
ATOM 1683 C C . LEU A 1 225 ? -2.125 -7.304 6.388 1.00 93.94 225 LEU A C 1
ATOM 1685 O O . LEU A 1 225 ? -1.149 -8.044 6.476 1.00 93.94 225 LEU A O 1
ATOM 1689 N N . ASN A 1 226 ? -2.974 -7.361 5.359 1.00 92.38 226 ASN A N 1
ATOM 1690 C CA . ASN A 1 226 ? -2.844 -8.349 4.284 1.00 92.38 226 ASN A CA 1
ATOM 1691 C C . ASN A 1 226 ? -1.769 -7.984 3.249 1.00 92.38 226 ASN A C 1
ATOM 1693 O O . ASN A 1 226 ? -1.431 -8.817 2.416 1.00 92.38 226 ASN A O 1
ATOM 1697 N N . GLU A 1 227 ? -1.222 -6.770 3.306 1.00 93.94 227 GLU A N 1
ATOM 1698 C CA . GLU A 1 227 ? -0.204 -6.266 2.381 1.00 93.94 227 GLU A CA 1
ATOM 1699 C C . GLU A 1 227 ? 0.962 -5.631 3.151 1.00 93.94 227 GLU A C 1
ATOM 1701 O O . GLU A 1 227 ? 1.432 -4.538 2.837 1.00 93.94 227 GLU A O 1
ATOM 1706 N N . MET A 1 228 ? 1.414 -6.310 4.206 1.00 91.31 228 MET A N 1
ATOM 1707 C CA . MET A 1 228 ? 2.644 -5.952 4.910 1.00 91.31 228 MET A CA 1
ATOM 1708 C C . MET A 1 228 ? 3.878 -6.455 4.160 1.00 91.31 228 MET A C 1
ATOM 1710 O O . MET A 1 228 ? 3.887 -7.560 3.613 1.00 91.31 228 MET A O 1
ATOM 1714 N N . MET A 1 229 ? 4.973 -5.702 4.254 1.00 89.94 229 MET A N 1
ATOM 1715 C CA . MET A 1 229 ? 6.285 -6.170 3.804 1.00 89.94 229 MET A CA 1
ATOM 1716 C C . MET A 1 229 ? 6.853 -7.114 4.873 1.00 89.94 229 MET A C 1
ATOM 1718 O O . MET A 1 229 ? 7.442 -6.666 5.854 1.00 89.94 229 MET A O 1
ATOM 1722 N N . LEU A 1 230 ? 6.643 -8.428 4.732 1.00 84.31 230 LEU A N 1
ATOM 1723 C CA . LEU A 1 230 ? 7.067 -9.428 5.732 1.00 84.31 230 LEU A CA 1
ATOM 1724 C C . LEU A 1 230 ? 8.587 -9.470 5.956 1.00 84.31 230 LEU A C 1
ATOM 1726 O O . LEU A 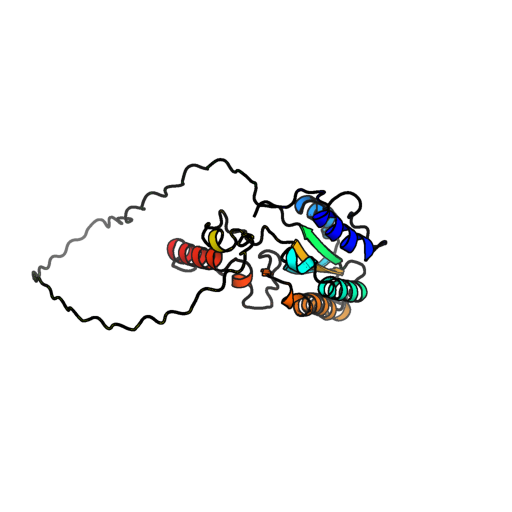1 230 ? 9.056 -9.923 6.999 1.00 84.31 230 LEU A O 1
ATOM 1730 N N . ASP A 1 231 ? 9.352 -8.988 4.985 1.00 87.56 231 ASP A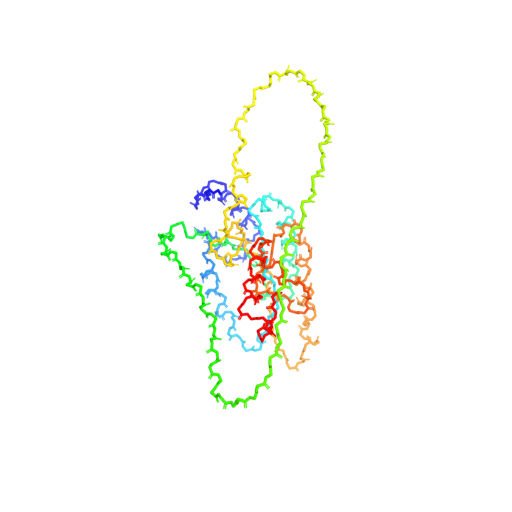 N 1
ATOM 1731 C CA . ASP A 1 231 ? 10.797 -8.800 5.051 1.00 87.56 231 ASP A CA 1
ATOM 1732 C C . ASP A 1 231 ? 11.218 -7.588 5.908 1.00 87.56 231 ASP A C 1
ATOM 1734 O O . ASP A 1 231 ? 12.403 -7.413 6.189 1.00 87.56 231 ASP A O 1
ATOM 1738 N N . GLN A 1 232 ? 10.260 -6.773 6.360 1.00 87.62 232 GLN A N 1
ATOM 1739 C CA . GLN A 1 232 ? 10.466 -5.607 7.215 1.00 87.62 232 GLN A CA 1
ATOM 1740 C C . GLN A 1 232 ? 9.798 -5.830 8.584 1.00 87.62 232 GLN A C 1
ATOM 1742 O O . GLN A 1 232 ? 8.569 -5.804 8.705 1.00 87.62 232 GLN A O 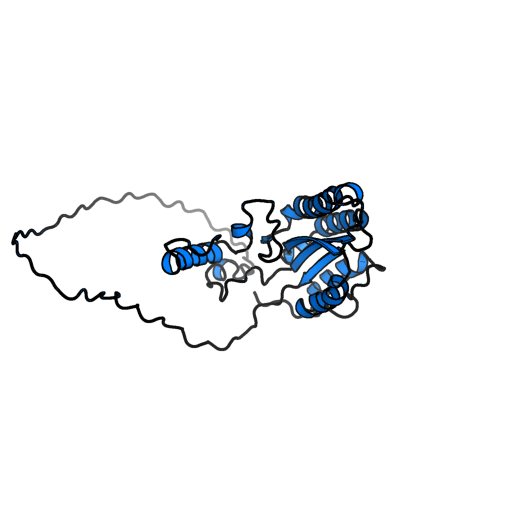1
ATOM 1747 N N . PRO A 1 233 ? 10.578 -6.049 9.656 1.00 87.12 233 PRO A N 1
ATOM 1748 C CA . PRO A 1 233 ? 10.019 -6.356 10.966 1.00 87.12 233 PRO A CA 1
ATOM 1749 C C . PRO A 1 233 ? 9.275 -5.158 11.579 1.00 87.12 233 PRO A C 1
ATOM 1751 O O . PRO A 1 233 ? 9.592 -4.000 11.322 1.00 87.12 233 PRO A O 1
ATOM 1754 N N . GLY A 1 234 ? 8.314 -5.443 12.464 1.00 86.12 234 GLY A N 1
ATOM 1755 C CA . GLY A 1 234 ? 7.674 -4.429 13.315 1.00 86.12 234 GLY A CA 1
ATOM 1756 C C . GLY A 1 234 ? 6.420 -3.752 12.749 1.00 86.12 234 GLY A C 1
ATOM 1757 O O . GLY A 1 234 ? 5.895 -2.852 13.399 1.00 86.12 234 GLY A O 1
ATOM 1758 N N . GLN A 1 235 ? 5.900 -4.191 11.598 1.00 89.75 235 GLN A N 1
ATOM 1759 C CA . GLN A 1 235 ? 4.712 -3.587 10.966 1.00 89.75 235 GLN A CA 1
ATOM 1760 C C . GLN A 1 235 ? 3.369 -4.023 11.570 1.00 89.75 235 GLN A C 1
ATOM 1762 O O . GLN A 1 235 ? 2.358 -3.350 11.388 1.00 89.75 235 GLN A O 1
ATOM 1767 N N . ALA A 1 236 ? 3.328 -5.129 12.318 1.00 90.56 236 ALA A N 1
ATOM 1768 C CA . ALA A 1 236 ? 2.062 -5.659 12.831 1.00 90.56 236 ALA A CA 1
ATOM 1769 C C . ALA A 1 236 ? 1.322 -4.644 13.723 1.00 90.56 236 ALA A C 1
ATOM 1771 O O . ALA A 1 236 ? 0.117 -4.450 13.585 1.00 90.56 236 ALA A O 1
ATOM 1772 N N . ALA A 1 237 ? 2.054 -3.909 14.567 1.00 93.12 237 ALA A N 1
ATOM 1773 C CA . ALA A 1 237 ? 1.469 -2.884 15.425 1.00 93.12 237 ALA A CA 1
ATOM 1774 C C . ALA A 1 237 ? 0.891 -1.694 14.638 1.00 93.12 237 ALA A C 1
ATOM 1776 O O . ALA A 1 237 ? -0.118 -1.139 15.062 1.00 93.12 237 ALA A O 1
ATOM 1777 N N . SER A 1 238 ? 1.488 -1.313 13.500 1.00 93.81 238 SER A N 1
ATOM 1778 C CA . SER A 1 238 ? 0.981 -0.218 12.657 1.00 93.81 238 SER A CA 1
ATOM 1779 C C . SER A 1 238 ? -0.225 -0.618 11.808 1.00 93.81 238 SER A C 1
ATOM 1781 O O . SER A 1 238 ? -0.842 0.246 11.190 1.00 93.81 238 SER A O 1
ATOM 1783 N N . CYS A 1 239 ? -0.595 -1.902 11.794 1.00 95.00 239 CYS A N 1
ATOM 1784 C CA . CYS A 1 239 ? -1.803 -2.379 11.122 1.00 95.00 239 CYS A CA 1
ATOM 1785 C C . CYS A 1 239 ? -3.083 -2.184 11.936 1.00 95.00 239 CYS A C 1
ATOM 1787 O O . CYS A 1 239 ? -4.179 -2.467 11.452 1.00 95.00 239 CYS A O 1
ATOM 1789 N N . PHE A 1 240 ? -2.961 -1.701 13.170 1.00 94.50 240 PHE A N 1
ATOM 1790 C CA . PHE A 1 240 ? -4.081 -1.492 14.070 1.00 94.50 240 PHE A CA 1
ATOM 1791 C C . PHE A 1 240 ? -3.983 -0.118 14.721 1.00 94.50 240 PHE A C 1
ATOM 1793 O O . PHE A 1 240 ? -2.905 0.353 15.076 1.00 94.50 240 PHE A O 1
ATOM 1800 N N . GLU A 1 241 ? -5.133 0.497 14.976 1.00 92.50 241 GLU A N 1
ATOM 1801 C CA . GLU A 1 241 ? -5.185 1.670 15.845 1.00 92.50 241 GLU A CA 1
ATOM 1802 C C . GLU A 1 241 ? -4.678 1.304 17.255 1.00 92.50 241 GLU A C 1
ATOM 1804 O O . GLU A 1 241 ? -4.930 0.185 17.725 1.00 92.50 241 GLU A O 1
ATOM 1809 N N . PRO A 1 242 ? -4.006 2.218 17.985 1.00 91.62 242 PRO A N 1
ATOM 1810 C CA . PRO A 1 242 ? -3.352 1.888 19.255 1.00 91.62 242 PRO A CA 1
ATOM 1811 C C . PRO A 1 242 ? -4.266 1.214 20.294 1.00 91.62 242 PRO A C 1
ATOM 1813 O O . PRO A 1 242 ? -3.862 0.257 20.965 1.00 91.62 242 PRO A O 1
ATOM 1816 N N . GLY A 1 243 ? -5.517 1.678 20.412 1.00 90.75 243 GLY A N 1
ATOM 1817 C CA . GLY A 1 243 ? -6.519 1.091 21.309 1.00 90.75 243 GLY A CA 1
ATOM 1818 C C . GLY A 1 243 ? -6.923 -0.328 20.897 1.00 90.75 243 GLY A C 1
ATOM 1819 O O . GLY A 1 243 ? -6.968 -1.235 21.735 1.00 90.75 243 GLY A O 1
ATOM 1820 N N . THR A 1 244 ? -7.135 -0.542 19.599 1.00 92.56 244 THR A N 1
ATOM 1821 C CA . THR A 1 244 ? -7.447 -1.850 19.009 1.00 92.56 244 THR A CA 1
ATOM 1822 C C . THR A 1 244 ? -6.293 -2.827 19.206 1.00 92.56 244 THR A C 1
ATOM 1824 O O . THR A 1 244 ? -6.509 -3.930 19.708 1.00 92.56 244 THR A O 1
ATOM 1827 N N . TYR A 1 245 ? -5.052 -2.409 18.938 1.00 93.75 245 TYR A N 1
ATOM 1828 C CA . TYR A 1 245 ? -3.867 -3.243 19.142 1.00 93.75 245 TYR A CA 1
ATOM 1829 C C . TYR A 1 245 ? -3.721 -3.692 20.601 1.00 93.75 245 TYR A C 1
ATOM 1831 O O . TYR A 1 245 ? -3.504 -4.870 20.895 1.00 93.75 245 TYR A O 1
ATOM 1839 N N . LYS A 1 246 ? -3.908 -2.769 21.553 1.00 93.81 246 LYS A N 1
ATOM 1840 C CA . LYS A 1 246 ? -3.900 -3.085 22.989 1.00 93.81 246 LYS A CA 1
ATOM 1841 C C . LYS A 1 246 ? -4.962 -4.134 23.343 1.00 93.81 246 LYS A C 1
ATOM 1843 O O . LYS A 1 246 ? -4.641 -5.094 24.046 1.00 93.81 246 LYS A O 1
ATOM 1848 N N . ARG A 1 247 ? -6.193 -3.981 22.842 1.00 92.75 247 ARG A N 1
ATOM 1849 C CA . ARG A 1 247 ? -7.299 -4.928 23.067 1.00 92.75 247 ARG A CA 1
ATOM 1850 C C . ARG A 1 247 ? -7.014 -6.301 22.455 1.00 92.75 247 ARG A C 1
ATOM 1852 O O . ARG A 1 247 ? -7.293 -7.313 23.096 1.00 92.75 247 ARG A O 1
ATOM 1859 N N . LEU A 1 248 ? -6.424 -6.356 21.261 1.00 93.19 248 LEU A N 1
ATOM 1860 C CA . LEU A 1 248 ? -6.047 -7.614 20.611 1.00 93.19 248 LEU A CA 1
ATOM 1861 C C . LEU A 1 248 ? -4.958 -8.357 21.391 1.00 93.19 248 LEU A C 1
ATOM 1863 O O . LEU A 1 248 ? -5.088 -9.560 21.608 1.00 93.19 248 LEU A O 1
ATOM 1867 N N . LYS A 1 249 ? -3.946 -7.654 21.914 1.00 93.75 249 LYS A N 1
ATOM 1868 C CA . LYS A 1 249 ? -2.936 -8.268 22.795 1.00 93.75 249 LYS A CA 1
ATOM 1869 C C . LYS A 1 249 ? -3.548 -8.865 24.061 1.00 93.75 249 LYS A C 1
ATOM 1871 O O . LYS A 1 249 ? -3.192 -9.973 24.452 1.00 93.75 249 LYS A O 1
ATOM 1876 N N . GLN A 1 250 ? -4.491 -8.160 24.687 1.00 93.50 250 GLN A N 1
ATOM 1877 C CA . GLN A 1 250 ? -5.222 -8.680 25.847 1.00 93.50 250 GLN A CA 1
ATOM 1878 C C . GLN A 1 250 ? -6.053 -9.916 25.485 1.00 93.50 250 GLN A C 1
ATOM 1880 O O . GLN A 1 250 ? -6.050 -10.901 26.223 1.00 93.50 250 GLN A O 1
ATOM 1885 N N . LEU A 1 251 ? -6.738 -9.885 24.338 1.00 90.75 251 LEU A N 1
ATOM 1886 C CA . LEU A 1 251 ? -7.494 -11.028 23.839 1.00 90.75 251 LEU A CA 1
ATOM 1887 C C . LEU A 1 251 ? -6.575 -12.234 23.628 1.00 90.75 251 LEU A C 1
ATOM 1889 O O . LEU A 1 251 ? -6.885 -13.309 24.129 1.00 90.75 251 LEU A O 1
ATOM 1893 N N . LYS A 1 252 ? -5.431 -12.045 22.966 1.00 90.38 252 LYS A N 1
ATOM 1894 C CA . LYS A 1 252 ? -4.436 -13.092 22.711 1.00 90.38 252 LYS A CA 1
ATOM 1895 C C . LYS A 1 252 ? -3.884 -13.708 23.981 1.00 90.38 252 LYS A C 1
ATOM 1897 O O . LYS A 1 252 ? -3.856 -14.925 24.073 1.00 90.38 252 LYS A O 1
ATOM 1902 N N . ALA A 1 253 ? -3.522 -12.895 24.972 1.00 91.81 253 ALA A N 1
ATOM 1903 C CA . ALA A 1 253 ? -3.059 -13.397 26.263 1.00 91.81 253 ALA A CA 1
ATOM 1904 C C . ALA A 1 253 ? -4.104 -14.296 26.950 1.00 91.81 253 ALA A C 1
ATOM 1906 O O . ALA A 1 253 ? -3.744 -15.232 27.655 1.00 91.81 253 ALA A O 1
ATOM 1907 N N . ARG A 1 254 ? -5.398 -14.032 26.725 1.00 92.88 254 ARG A N 1
ATOM 1908 C CA . ARG A 1 254 ? -6.500 -14.827 27.278 1.00 92.88 254 ARG A CA 1
ATOM 1909 C C . ARG A 1 254 ? -6.793 -16.098 26.479 1.00 92.88 254 ARG A C 1
ATOM 1911 O O . ARG A 1 254 ? -7.080 -17.121 27.088 1.00 92.88 254 ARG A O 1
ATOM 1918 N N . VAL A 1 255 ? -6.799 -16.025 25.146 1.00 91.31 255 VAL A N 1
ATOM 1919 C CA . VAL A 1 255 ? -7.278 -17.127 24.280 1.00 91.31 255 VAL A CA 1
ATOM 1920 C C . VAL A 1 255 ? -6.162 -17.987 23.694 1.00 91.31 255 VAL A C 1
ATOM 1922 O O . VAL A 1 255 ? -6.423 -19.107 23.276 1.00 91.31 255 VAL A O 1
ATOM 1925 N N . ASP A 1 256 ? -4.928 -17.491 23.679 1.00 88.56 256 ASP A N 1
ATOM 1926 C CA . ASP A 1 256 ? -3.741 -18.242 23.278 1.00 88.56 256 ASP A CA 1
ATOM 1927 C C . ASP A 1 256 ? -2.545 -17.900 24.191 1.00 88.56 256 ASP A C 1
ATOM 1929 O O . ASP A 1 256 ? -1.558 -17.295 23.749 1.00 88.56 256 ASP A O 1
ATOM 1933 N N . PRO A 1 257 ? -2.635 -18.264 25.486 1.00 90.12 257 PRO A N 1
ATOM 1934 C CA . PRO A 1 257 ? -1.609 -17.962 26.486 1.00 90.12 257 PRO A CA 1
ATOM 1935 C C . PRO A 1 257 ? -0.277 -18.680 26.225 1.00 90.12 257 PRO A C 1
ATOM 1937 O O . PRO A 1 257 ? 0.754 -18.252 26.735 1.00 90.12 257 PRO A O 1
ATOM 1940 N N . LEU A 1 258 ? -0.290 -19.761 25.438 1.00 88.12 258 LEU A N 1
ATOM 1941 C CA . LEU A 1 258 ? 0.906 -20.522 25.067 1.00 88.12 258 LEU A CA 1
ATOM 1942 C C . LEU A 1 258 ? 1.543 -20.027 23.760 1.00 88.12 258 LEU A C 1
ATOM 1944 O O . LEU A 1 258 ? 2.615 -20.501 23.389 1.00 88.12 258 LEU A O 1
ATOM 1948 N N . GLY A 1 259 ? 0.902 -19.085 23.058 1.00 86.69 259 GLY A N 1
ATOM 1949 C CA . GLY A 1 259 ? 1.414 -18.538 21.804 1.00 86.69 259 GLY A CA 1
ATOM 1950 C C . GLY A 1 259 ? 1.471 -19.561 20.668 1.00 86.69 259 GLY A C 1
ATOM 1951 O O . GLY A 1 259 ? 2.370 -19.483 19.832 1.00 86.69 259 GLY A O 1
ATOM 1952 N N . LEU A 1 260 ? 0.539 -20.519 20.638 1.00 84.25 260 LEU A N 1
ATOM 1953 C CA . LEU A 1 260 ? 0.476 -21.556 19.604 1.00 84.25 260 LEU A CA 1
ATOM 1954 C C . LEU A 1 260 ? 0.241 -20.945 18.216 1.00 84.25 260 LEU A C 1
ATOM 1956 O O . LEU A 1 260 ? 0.801 -21.412 17.224 1.00 84.25 260 LEU A O 1
ATOM 1960 N N . LEU A 1 261 ? -0.545 -19.869 18.157 1.00 80.75 261 LEU A N 1
ATOM 1961 C CA . LEU A 1 261 ? -0.750 -19.047 16.973 1.00 80.75 261 LEU A CA 1
ATOM 1962 C C . LEU A 1 261 ? 0.272 -17.903 17.001 1.00 80.75 261 LEU A C 1
ATOM 1964 O O . LEU A 1 261 ? 0.223 -17.016 17.864 1.00 80.75 261 LEU A O 1
ATOM 1968 N N . ARG A 1 262 ? 1.242 -17.952 16.084 1.00 71.50 262 ARG A N 1
ATOM 1969 C CA . ARG A 1 262 ? 2.333 -16.970 16.005 1.00 71.50 262 ARG A CA 1
ATOM 1970 C C . ARG A 1 262 ? 1.855 -15.625 15.434 1.00 71.50 262 ARG A C 1
ATOM 1972 O O . ARG A 1 262 ? 0.933 -15.583 14.631 1.00 71.50 262 ARG A O 1
ATOM 1979 N N . ALA A 1 263 ? 2.585 -14.586 15.845 1.00 62.03 263 ALA A N 1
ATOM 1980 C CA . ALA A 1 263 ? 2.436 -13.142 15.626 1.00 62.03 263 ALA A CA 1
ATOM 1981 C C . ALA A 1 263 ? 1.147 -12.466 16.141 1.00 62.03 263 ALA A C 1
ATOM 1983 O O . ALA A 1 263 ? 0.023 -12.87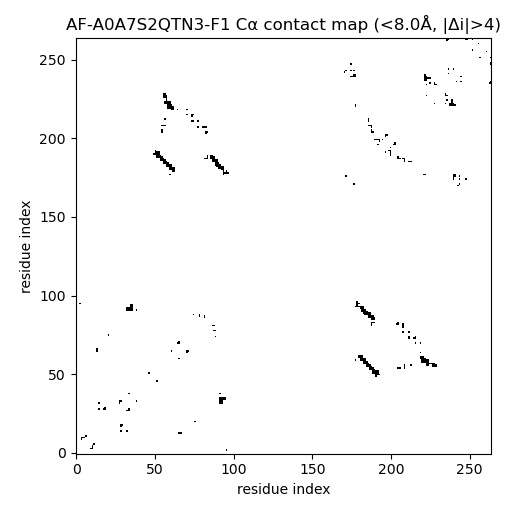5 15.852 1.00 62.03 263 ALA A O 1
ATOM 1984 N N . LEU A 1 264 ? 1.382 -11.385 16.897 1.00 49.88 264 LEU A N 1
ATOM 1985 C CA . LEU A 1 264 ? 0.497 -10.252 17.155 1.00 49.88 264 LEU A CA 1
ATOM 1986 C C . LEU A 1 264 ? 1.358 -8.990 17.166 1.00 49.88 264 LEU A C 1
ATOM 1988 O O . LEU A 1 264 ? 2.324 -8.973 17.965 1.00 49.88 264 LEU A O 1
#